Protein AF-A0A395M7X8-F1 (afdb_monomer)

Secondary structure (DSSP, 8-state):
--HHHHHHHHHHHHHHHHHHHHHHHHHHHHHHHHHHHHHHHHHHHHHHHHSGGG-SS-HHHHHHHHHHHHHHHHHHHHHHHHHHH-TTS-HHHHHHHHHHHHHHHHHHHHHHHHHHHHHHHHHHHHHHTT---HHHHHHHHHHHHHHHHHHHHHHHHHHHHHHHHH----TT--TTSS-HHHH-HHHHIIIIIIHHHHHHHHHHHS-TTTTS-SSTTEEE-TTSS-EEE-S-----S-HHHHHH-TT-HHHHHTT-SSTTT-TTTGGGGS-----------

Mean predicted aligned error: 12.03 Å

Solvent-accessible surface area (backbone atoms only — not comparable to full-atom values): 15802 Å² total; per-residue (Å²): 134,68,69,66,57,54,54,48,50,50,50,50,50,49,50,48,48,52,48,52,52,49,53,51,49,49,55,51,56,63,52,47,55,65,51,54,51,46,48,47,32,48,49,52,20,52,53,27,37,30,45,55,95,51,39,86,46,58,30,79,35,46,33,55,33,54,44,48,55,47,52,52,36,51,49,40,29,54,51,9,52,55,32,50,70,38,84,88,54,54,72,69,50,27,49,48,9,50,51,31,32,57,51,21,55,53,48,50,52,52,53,52,52,54,52,50,49,52,54,50,53,32,49,53,47,35,56,75,67,68,45,78,37,70,44,58,53,53,52,50,49,54,48,50,55,42,50,52,41,53,48,51,29,54,50,48,52,47,55,42,50,53,51,55,71,67,57,68,92,51,100,83,64,59,83,83,76,52,52,63,66,74,71,37,71,65,47,50,47,53,50,42,53,44,37,50,48,53,45,51,51,47,46,66,74,60,37,67,73,82,54,41,73,92,50,74,31,41,25,54,40,94,82,37,73,50,78,42,81,53,97,48,92,75,75,93,67,56,70,69,58,43,53,77,41,52,73,37,61,70,31,55,75,67,73,60,51,62,80,76,66,49,69,78,59,63,54,82,80,50,95,71,86,80,82,77,80,75,90,76,134

Foldseek 3Di:
DPPVVVVVVVVVVVVVVVVVVVVVVVVVLVVLLLVLVLVLLLLQLLLCLQAVVLQLFNSVLSNLQLNVLLVVLVVLLVCLVVQLPDPVDDPVSNVSSLVSNLVSLVSVLVSLVVSVVNLVSSVVSCVVLPQDDPLSVVSSVLSVLSSVLSVQLSVLSNVLSVLVVPDDPDPPDDLVPRDVSNNDCVNCCVSRVVSSVVNVVSCVVPVNCVSGPPDSQWYADSVNPAIAGFPHQDDPDDSVVCNVCRSPPVCVVVVNPPPRSPSVVVPVPDDDDTDGPDDDD

Organism: NCBI:txid2675880

Nearest PDB structures (foldseek):
  7vg5-assembly1_B  TM=3.942E-01  e=1.639E+00  Methylorubrum extorquens AM1
  7xgg-assembly2_D  TM=3.093E-01  e=1.639E+00  synthetic construct

Radius of gyration: 24.69 Å; Cα contacts (8 Å, |Δi|>4): 241; chains: 1; bounding box: 59×36×94 Å

Structure (mmCIF, N/CA/C/O backbone):
data_AF-A0A395M7X8-F1
#
_entry.id   AF-A0A395M7X8-F1
#
loop_
_atom_site.group_PDB
_atom_site.id
_atom_site.type_symbol
_atom_site.label_atom_id
_atom_site.label_alt_id
_atom_site.label_comp_id
_atom_site.label_asym_id
_atom_site.label_entity_id
_atom_site.label_seq_id
_atom_site.pdbx_PDB_ins_code
_atom_site.Cartn_x
_atom_site.Cartn_y
_atom_site.Cartn_z
_atom_site.occupancy
_atom_site.B_iso_or_equiv
_atom_site.auth_seq_id
_atom_site.auth_comp_id
_atom_site.auth_asym_id
_atom_site.auth_atom_id
_atom_site.pdbx_PDB_model_num
ATOM 1 N N . MET A 1 1 ? -5.394 14.632 -58.385 1.00 49.66 1 MET A N 1
ATOM 2 C CA . MET A 1 1 ? -4.476 13.910 -57.469 1.00 49.66 1 MET A CA 1
ATOM 3 C C . MET A 1 1 ? -4.550 14.394 -56.010 1.00 49.66 1 MET A C 1
ATOM 5 O O . MET A 1 1 ? -3.787 13.919 -55.185 1.00 49.66 1 MET A O 1
ATOM 9 N N . THR A 1 2 ? -5.484 15.289 -55.662 1.00 50.84 2 THR A N 1
ATOM 10 C CA . THR A 1 2 ? -5.543 15.999 -54.365 1.00 50.84 2 THR A CA 1
ATOM 11 C C . THR A 1 2 ? -6.512 15.386 -53.344 1.00 50.84 2 THR A C 1
ATOM 13 O O . THR A 1 2 ? -6.415 15.670 -52.161 1.00 50.84 2 THR A O 1
ATOM 16 N N . ILE A 1 3 ? -7.441 14.525 -53.774 1.00 49.50 3 ILE A N 1
ATOM 17 C CA . ILE A 1 3 ? -8.475 13.930 -52.900 1.00 49.50 3 ILE A CA 1
ATOM 18 C C . ILE A 1 3 ? -7.913 12.748 -52.081 1.00 49.50 3 ILE A C 1
ATOM 20 O O . ILE A 1 3 ? -8.323 12.516 -50.945 1.00 49.50 3 ILE A O 1
ATOM 24 N N . SER A 1 4 ? -6.915 12.037 -52.619 1.00 48.19 4 SER A N 1
ATOM 25 C CA . SER A 1 4 ? -6.285 10.887 -51.951 1.00 48.19 4 SER A CA 1
ATOM 26 C C . SER A 1 4 ? -5.424 11.286 -50.747 1.00 48.19 4 SER A C 1
ATOM 28 O O . SER A 1 4 ? -5.313 10.517 -49.796 1.00 48.19 4 SER A O 1
ATOM 30 N N . THR A 1 5 ? -4.818 12.476 -50.761 1.00 49.12 5 THR A N 1
ATOM 31 C CA . THR A 1 5 ? -3.960 12.969 -49.672 1.00 49.12 5 THR A CA 1
ATOM 32 C C . THR A 1 5 ? -4.779 13.475 -48.482 1.00 49.12 5 THR A C 1
ATOM 34 O O . THR A 1 5 ? -4.395 13.235 -47.340 1.00 49.12 5 THR A O 1
ATOM 37 N N . SER A 1 6 ? -5.945 14.085 -48.723 1.00 49.00 6 SER A N 1
ATOM 38 C CA . SER A 1 6 ? -6.855 14.551 -47.666 1.00 49.00 6 SER A CA 1
ATOM 39 C C . SER A 1 6 ? -7.524 13.400 -46.907 1.00 49.00 6 SER A C 1
ATOM 41 O O . SER A 1 6 ? -7.608 13.445 -45.683 1.00 49.00 6 SER A O 1
ATOM 43 N N . LEU A 1 7 ? -7.943 12.333 -47.599 1.00 49.31 7 LEU A N 1
ATOM 44 C CA . LEU A 1 7 ? -8.490 11.128 -46.956 1.00 49.31 7 LEU A CA 1
ATOM 45 C C . LEU A 1 7 ? -7.435 10.384 -46.131 1.00 49.31 7 LEU A C 1
ATOM 47 O O . LEU A 1 7 ? -7.729 9.949 -45.019 1.00 49.31 7 LEU A O 1
ATOM 51 N N . LEU A 1 8 ? -6.196 10.300 -46.629 1.00 55.41 8 LEU A N 1
ATOM 52 C CA . LEU A 1 8 ? -5.082 9.711 -45.888 1.00 55.41 8 LEU A CA 1
ATOM 53 C C . LEU A 1 8 ? -4.743 10.538 -44.638 1.00 55.41 8 LEU A C 1
ATOM 55 O O . LEU A 1 8 ? -4.557 9.965 -43.572 1.00 55.41 8 LEU A O 1
ATOM 59 N N . GLN A 1 9 ? -4.737 11.872 -44.724 1.00 53.81 9 GLN A N 1
ATOM 60 C CA . GLN A 1 9 ? -4.537 12.743 -43.558 1.00 53.81 9 GLN A CA 1
ATOM 61 C C . GLN A 1 9 ? -5.668 12.634 -42.534 1.00 53.81 9 GLN A C 1
ATOM 63 O O . GLN A 1 9 ? -5.392 12.610 -41.337 1.00 53.81 9 GLN A O 1
ATOM 68 N N . VAL A 1 10 ? -6.926 12.534 -42.970 1.00 61.75 10 VAL A N 1
ATOM 69 C CA . VAL A 1 10 ? -8.067 12.336 -42.064 1.00 61.75 10 VAL A CA 1
ATOM 70 C C . VAL A 1 10 ? -7.994 10.962 -41.406 1.00 61.75 10 VAL A C 1
ATOM 72 O O . VAL A 1 10 ? -8.179 10.875 -40.198 1.00 61.75 10 VAL A O 1
ATOM 75 N N . PHE A 1 11 ? -7.648 9.908 -42.149 1.00 53.00 11 PHE A N 1
ATOM 76 C CA . PHE A 1 11 ? -7.497 8.553 -41.615 1.00 53.00 11 PHE A CA 1
ATOM 77 C C . PHE A 1 11 ? -6.308 8.436 -40.654 1.00 53.00 11 PHE A C 1
ATOM 79 O O . PHE A 1 11 ? -6.449 7.860 -39.580 1.00 53.00 11 PHE A O 1
ATOM 86 N N . VAL A 1 12 ? -5.166 9.046 -40.983 1.00 56.88 12 VAL A N 1
ATOM 87 C CA . VAL A 1 12 ? -3.993 9.142 -40.101 1.00 56.88 12 VAL A CA 1
ATOM 88 C C . VAL A 1 12 ? -4.311 9.992 -38.873 1.00 56.88 12 VAL A C 1
ATOM 90 O O . VAL A 1 12 ? -3.944 9.599 -37.775 1.00 56.88 12 VAL A O 1
ATOM 93 N N . SER A 1 13 ? -5.052 11.097 -39.005 1.00 51.59 13 SER A N 1
ATOM 94 C CA . SER A 1 13 ? -5.483 11.926 -37.869 1.00 51.59 13 SER A CA 1
ATOM 95 C C . SER A 1 13 ? -6.506 11.210 -36.984 1.00 51.59 13 SER A C 1
ATOM 97 O O . SER A 1 13 ? -6.431 11.341 -35.768 1.00 51.59 13 SER A O 1
ATOM 99 N N . LEU A 1 14 ? -7.419 10.413 -37.554 1.00 51.16 14 LEU A N 1
ATOM 100 C CA . LEU A 1 14 ? -8.361 9.556 -36.821 1.00 51.16 14 LEU A CA 1
ATOM 101 C C . LEU A 1 14 ? -7.651 8.388 -36.131 1.00 51.16 14 LEU A C 1
ATOM 103 O O . LEU A 1 14 ? -7.960 8.096 -34.981 1.00 51.16 14 LEU A O 1
ATOM 107 N N . MET A 1 15 ? -6.680 7.756 -36.793 1.00 51.22 15 MET A N 1
ATOM 108 C CA . MET A 1 15 ? -5.819 6.723 -36.211 1.00 51.22 15 MET A CA 1
ATOM 109 C C . MET A 1 15 ? -4.948 7.289 -35.091 1.00 51.22 15 MET A C 1
ATOM 111 O O . MET A 1 15 ? -4.899 6.689 -34.021 1.00 51.22 15 MET A O 1
ATOM 115 N N . LEU A 1 16 ? -4.332 8.461 -35.286 1.00 53.62 16 LEU A N 1
ATOM 116 C CA . LEU A 1 16 ? -3.582 9.157 -34.240 1.00 53.62 16 LEU A CA 1
ATOM 117 C C . LEU A 1 16 ? -4.495 9.560 -33.089 1.00 53.62 16 LEU A C 1
ATOM 119 O O . LEU A 1 16 ? -4.116 9.347 -31.949 1.00 53.62 16 LEU A O 1
ATOM 123 N N . ARG A 1 17 ? -5.699 10.089 -33.349 1.00 54.03 17 ARG A N 1
ATOM 124 C CA . ARG A 1 17 ? -6.655 10.413 -32.281 1.00 54.03 17 ARG A CA 1
ATOM 125 C C . ARG A 1 17 ? -7.062 9.165 -31.512 1.00 54.03 17 ARG A C 1
ATOM 127 O O . ARG A 1 17 ? -7.078 9.195 -30.292 1.00 54.03 17 ARG A O 1
ATOM 134 N N . ARG A 1 18 ? -7.356 8.059 -32.200 1.00 53.31 18 ARG A N 1
ATOM 135 C CA . ARG A 1 18 ? -7.755 6.796 -31.567 1.00 53.31 18 ARG A CA 1
ATOM 136 C C . ARG A 1 18 ? -6.610 6.179 -30.758 1.00 53.31 18 ARG A C 1
ATOM 138 O O . ARG A 1 18 ? -6.870 5.745 -29.642 1.00 53.31 18 ARG A O 1
ATOM 145 N N . LYS A 1 19 ? -5.367 6.216 -31.260 1.00 55.97 19 LYS A N 1
ATOM 146 C CA . LYS A 1 19 ? -4.161 5.862 -30.490 1.00 55.97 19 LYS A CA 1
ATOM 147 C C . LYS A 1 19 ? -3.967 6.784 -29.290 1.00 55.97 19 LYS A C 1
ATOM 149 O O . LYS A 1 19 ? -3.825 6.286 -28.192 1.00 55.97 19 LYS A O 1
ATOM 154 N N . LEU A 1 20 ? -4.094 8.098 -29.459 1.00 54.97 20 LEU A N 1
ATOM 155 C CA . LEU A 1 20 ? -3.968 9.071 -28.371 1.00 54.97 20 LEU A CA 1
ATOM 156 C C . LEU A 1 20 ? -5.045 8.876 -27.290 1.00 54.97 20 LEU A C 1
ATOM 158 O O . LEU A 1 20 ? -4.763 9.017 -26.107 1.00 54.97 20 LEU A O 1
ATOM 162 N N . HIS A 1 21 ? -6.275 8.521 -27.677 1.00 56.66 21 HIS A N 1
ATOM 163 C CA . HIS A 1 21 ? -7.341 8.159 -26.741 1.00 56.66 21 HIS A CA 1
ATOM 164 C C . HIS A 1 21 ? -7.059 6.829 -26.026 1.00 56.66 21 HIS A C 1
ATOM 166 O O . HIS A 1 21 ? -7.376 6.714 -24.846 1.00 56.66 21 HIS A O 1
ATOM 172 N N . LEU A 1 22 ? -6.457 5.850 -26.709 1.00 58.94 22 LEU A N 1
ATOM 173 C CA . LEU A 1 22 ? -6.003 4.588 -26.115 1.00 58.94 22 LEU A CA 1
ATOM 174 C C . LEU A 1 22 ? -4.839 4.814 -25.143 1.00 58.94 22 LEU A C 1
ATOM 176 O O . LEU A 1 22 ? -4.910 4.343 -24.016 1.00 58.94 22 LEU A O 1
ATOM 180 N N . ASP A 1 23 ? -3.835 5.599 -25.524 1.00 59.75 23 ASP A N 1
ATOM 181 C CA . ASP A 1 23 ? -2.678 5.935 -24.692 1.00 59.75 23 ASP A CA 1
ATOM 182 C C . ASP A 1 23 ? -3.113 6.750 -23.464 1.00 59.75 23 ASP A C 1
ATOM 184 O O . ASP A 1 23 ? -2.708 6.461 -22.340 1.00 59.75 23 ASP A O 1
ATOM 188 N N . ALA A 1 24 ? -4.028 7.710 -23.639 1.00 56.22 24 ALA A N 1
ATOM 189 C CA . ALA A 1 24 ? -4.633 8.441 -22.528 1.00 56.22 24 ALA A CA 1
ATOM 190 C C . ALA A 1 24 ? -5.462 7.526 -21.611 1.00 56.22 24 ALA A C 1
ATOM 192 O O . ALA A 1 24 ? -5.389 7.661 -20.391 1.00 56.22 24 ALA A O 1
ATOM 193 N N . ALA A 1 25 ? -6.225 6.580 -22.168 1.00 58.91 25 ALA A N 1
ATOM 194 C CA . ALA A 1 25 ? -6.972 5.602 -21.381 1.00 58.91 25 ALA A CA 1
ATOM 195 C C . ALA A 1 25 ? -6.034 4.672 -20.598 1.00 58.91 25 ALA A C 1
ATOM 197 O O . ALA A 1 25 ? -6.293 4.402 -19.429 1.00 58.91 25 ALA A O 1
ATOM 198 N N . ILE A 1 26 ? -4.922 4.246 -21.199 1.00 64.62 26 ILE A N 1
ATOM 199 C CA . ILE A 1 26 ? -3.884 3.452 -20.534 1.00 64.62 26 ILE A CA 1
ATOM 200 C C . ILE A 1 26 ? -3.276 4.255 -19.383 1.00 64.62 26 ILE A C 1
ATOM 202 O O . ILE A 1 26 ? -3.262 3.758 -18.265 1.00 64.62 26 ILE A O 1
ATOM 206 N N . CYS A 1 27 ? -2.891 5.517 -19.599 1.00 63.09 27 CYS A N 1
ATOM 207 C CA . CYS A 1 27 ? -2.392 6.397 -18.537 1.00 63.09 27 CYS A CA 1
ATOM 208 C C . CYS A 1 27 ? -3.390 6.561 -17.381 1.00 63.09 27 CYS A C 1
ATOM 210 O O . CYS A 1 27 ? -3.002 6.534 -16.213 1.00 63.09 27 CYS A O 1
ATOM 212 N N . VAL A 1 28 ? -4.683 6.710 -17.690 1.00 62.31 28 VAL A N 1
ATOM 213 C CA . VAL A 1 28 ? -5.740 6.783 -16.672 1.00 62.31 28 VAL A CA 1
ATOM 214 C C . VAL A 1 28 ? -5.830 5.472 -15.892 1.00 62.31 28 VAL A C 1
ATOM 216 O O . VAL A 1 28 ? -5.897 5.512 -14.665 1.00 62.31 28 VAL A O 1
ATOM 219 N N . LEU A 1 29 ? -5.769 4.320 -16.564 1.00 64.69 29 LEU A N 1
ATOM 220 C CA . LEU A 1 29 ? -5.774 3.007 -15.913 1.00 64.69 29 LEU A CA 1
ATOM 221 C C . LEU A 1 29 ? -4.559 2.814 -14.994 1.00 64.69 29 LEU A C 1
ATOM 223 O O . LEU A 1 29 ? -4.710 2.243 -13.915 1.00 64.69 29 LEU A O 1
ATOM 227 N N . THR A 1 30 ? -3.388 3.351 -15.346 1.00 67.69 30 THR A N 1
ATOM 228 C CA . THR A 1 30 ? -2.194 3.274 -14.490 1.00 67.69 30 THR A CA 1
ATOM 229 C C . THR A 1 30 ? -2.335 4.102 -13.210 1.00 67.69 30 THR A C 1
ATOM 231 O O . THR A 1 30 ? -1.818 3.709 -12.167 1.00 67.69 30 THR A O 1
ATOM 234 N N . ILE A 1 31 ? -3.067 5.222 -13.257 1.00 73.88 31 ILE A N 1
ATOM 235 C CA . ILE A 1 31 ? -3.325 6.085 -12.089 1.00 73.88 31 ILE A CA 1
ATOM 236 C C . ILE A 1 31 ? -4.392 5.478 -11.162 1.00 73.88 31 ILE A C 1
ATOM 238 O O . ILE A 1 31 ? -4.407 5.759 -9.963 1.00 73.88 31 ILE A O 1
ATOM 242 N N . VAL A 1 32 ? -5.273 4.610 -11.672 1.00 80.56 32 VAL A N 1
ATOM 243 C CA . VAL A 1 32 ? -6.318 3.965 -10.856 1.00 80.56 32 VAL A CA 1
ATOM 244 C C . VAL A 1 32 ? -5.715 3.134 -9.721 1.00 80.56 32 VAL A C 1
ATOM 246 O O . VAL A 1 32 ? -6.230 3.180 -8.605 1.00 80.56 32 VAL A O 1
ATOM 249 N N . SER A 1 33 ? -4.611 2.422 -9.957 1.00 82.56 33 SER A N 1
ATOM 250 C CA . SER A 1 33 ? -3.982 1.567 -8.941 1.00 82.56 33 SER A CA 1
ATOM 251 C C . SER A 1 33 ? -3.575 2.319 -7.659 1.00 82.56 33 SER A C 1
ATOM 253 O O . SER A 1 33 ? -4.095 1.966 -6.596 1.00 82.56 33 SER A O 1
ATOM 255 N N . PRO A 1 34 ? -2.736 3.375 -7.707 1.00 85.88 34 PRO A N 1
ATOM 256 C CA . PRO A 1 34 ? -2.358 4.112 -6.499 1.00 85.88 34 PRO A CA 1
ATOM 257 C C . PRO A 1 34 ? -3.536 4.853 -5.850 1.00 85.88 34 PRO A C 1
ATOM 259 O O . PRO A 1 34 ? -3.547 5.074 -4.638 1.00 85.88 34 PRO A O 1
ATOM 262 N N . LEU A 1 35 ? -4.577 5.202 -6.615 1.00 87.38 35 LEU A N 1
ATOM 263 C CA . LEU A 1 35 ? -5.799 5.782 -6.050 1.00 87.38 35 LEU A CA 1
ATOM 264 C C . LEU A 1 35 ? -6.610 4.764 -5.235 1.00 87.38 35 LEU A C 1
ATOM 266 O O . LEU A 1 35 ? -7.105 5.103 -4.157 1.00 87.38 35 LEU A O 1
ATOM 270 N N . LEU A 1 36 ? -6.734 3.525 -5.718 1.00 88.19 36 LEU A N 1
ATOM 271 C CA . LEU A 1 36 ? -7.399 2.438 -4.990 1.00 88.19 36 LEU A CA 1
ATOM 272 C C . LEU A 1 36 ? -6.623 2.050 -3.725 1.00 88.19 36 LEU A C 1
ATOM 274 O O . LEU A 1 36 ? -7.219 1.776 -2.682 1.00 88.19 36 LEU A O 1
ATOM 278 N N . GLU A 1 37 ? -5.295 2.093 -3.785 1.00 90.88 37 GLU A N 1
ATOM 279 C CA . GLU A 1 37 ? -4.437 1.891 -2.619 1.00 90.88 37 GLU A CA 1
ATOM 280 C C . GLU A 1 37 ? -4.627 3.009 -1.577 1.00 90.88 37 GLU A C 1
ATOM 282 O O . GLU A 1 37 ? -4.880 2.741 -0.399 1.00 90.88 37 GLU A O 1
ATOM 287 N N . LEU A 1 38 ? -4.649 4.275 -2.011 1.00 90.75 38 LEU A N 1
ATOM 288 C CA . LEU A 1 38 ? -4.962 5.407 -1.136 1.00 90.75 38 LEU A CA 1
ATOM 289 C C . LEU A 1 38 ? -6.358 5.280 -0.503 1.00 90.75 38 LEU A C 1
ATOM 291 O O . LEU A 1 38 ? -6.560 5.637 0.664 1.00 90.75 38 LEU A O 1
ATOM 295 N N . GLN A 1 39 ? -7.333 4.758 -1.249 1.00 90.44 39 GLN A N 1
ATOM 296 C CA . GLN A 1 39 ? -8.664 4.472 -0.726 1.00 90.44 39 GLN A CA 1
ATOM 297 C C . GLN A 1 39 ? -8.623 3.407 0.379 1.00 90.44 39 GLN A C 1
ATOM 299 O O . GLN A 1 39 ? -9.252 3.616 1.420 1.00 90.44 39 GLN A O 1
ATOM 304 N N . ASN A 1 40 ? -7.840 2.335 0.229 1.00 92.44 40 ASN A N 1
ATOM 305 C CA . ASN A 1 40 ? -7.627 1.349 1.294 1.00 92.44 40 ASN A CA 1
ATOM 306 C C . ASN A 1 40 ? -7.042 1.988 2.557 1.00 92.44 40 ASN A C 1
ATOM 308 O O . ASN A 1 40 ? -7.542 1.736 3.656 1.00 92.44 40 ASN A O 1
ATOM 312 N N . TYR A 1 41 ? -6.057 2.879 2.417 1.00 92.38 41 TYR A N 1
ATOM 313 C CA . TYR A 1 41 ? -5.473 3.599 3.554 1.00 92.38 41 TYR A CA 1
ATOM 314 C C . TYR A 1 41 ? -6.507 4.451 4.290 1.00 92.38 41 TYR A C 1
ATOM 316 O O . TYR A 1 41 ? -6.539 4.484 5.523 1.00 92.38 41 TYR A O 1
ATOM 324 N N . ARG A 1 42 ? -7.407 5.102 3.541 1.00 89.81 42 ARG A N 1
ATOM 325 C CA . ARG A 1 42 ? -8.528 5.857 4.117 1.00 89.81 42 ARG A CA 1
ATOM 326 C C . ARG A 1 4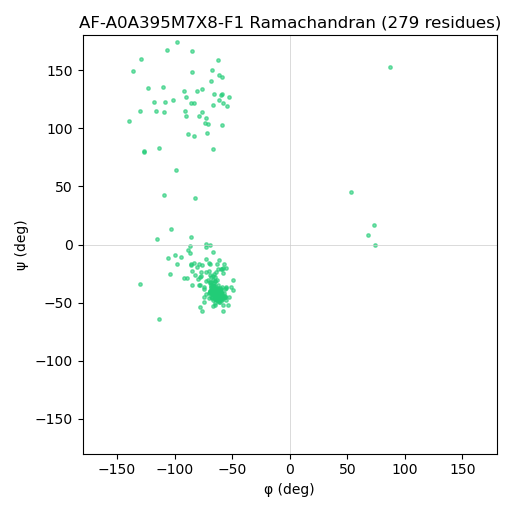2 ? -9.528 4.964 4.834 1.00 89.81 42 ARG A C 1
ATOM 328 O O . ARG A 1 42 ? -10.011 5.341 5.901 1.00 89.81 42 ARG A O 1
ATOM 335 N N . ILE A 1 43 ? -9.859 3.814 4.255 1.00 90.50 43 ILE A N 1
ATOM 336 C CA . ILE A 1 43 ? -10.806 2.864 4.844 1.00 90.50 43 ILE A CA 1
ATOM 337 C C . ILE A 1 43 ? -10.243 2.310 6.145 1.00 90.50 43 ILE A C 1
ATOM 339 O O . ILE A 1 43 ? -10.927 2.398 7.161 1.00 90.50 43 ILE A O 1
ATOM 343 N N . LEU A 1 44 ? -8.997 1.825 6.145 1.00 90.62 44 LEU A N 1
ATOM 344 C CA . LEU A 1 44 ? -8.374 1.320 7.365 1.00 90.62 44 LEU A CA 1
ATOM 345 C C . LEU A 1 44 ? -8.295 2.415 8.430 1.00 90.62 44 LEU A C 1
ATOM 347 O O . LEU A 1 44 ? -8.695 2.171 9.559 1.00 90.62 44 LEU A O 1
ATOM 351 N N . GLY A 1 45 ? -7.895 3.640 8.073 1.00 88.31 45 GLY A N 1
ATOM 352 C CA . GLY A 1 45 ? -7.925 4.768 9.008 1.00 88.31 45 GLY A CA 1
ATOM 353 C C . GLY A 1 45 ? -9.302 4.961 9.657 1.00 88.31 45 GLY A C 1
ATOM 354 O O . GLY A 1 45 ? -9.395 5.099 10.872 1.00 88.31 45 GLY A O 1
ATOM 355 N N . ARG A 1 46 ? -10.394 4.895 8.883 1.00 88.31 46 ARG A N 1
ATOM 356 C CA . ARG A 1 46 ? -11.766 4.986 9.424 1.00 88.31 46 ARG A CA 1
ATOM 357 C C . ARG A 1 46 ? -12.172 3.780 10.272 1.00 88.31 46 ARG A C 1
ATOM 359 O O . ARG A 1 46 ? -12.885 3.965 11.250 1.00 88.31 46 ARG A O 1
ATOM 366 N N . ILE A 1 47 ? -11.719 2.578 9.927 1.00 89.06 47 ILE A N 1
ATOM 367 C CA . ILE A 1 47 ? -11.928 1.373 10.740 1.00 89.06 47 ILE A CA 1
ATOM 368 C C . ILE A 1 47 ? -11.247 1.531 12.107 1.00 89.06 47 ILE A C 1
ATOM 370 O O . ILE A 1 47 ? -11.859 1.259 13.136 1.00 89.06 47 ILE A O 1
ATOM 374 N N . LEU A 1 48 ? -10.018 2.049 12.128 1.00 87.50 48 LEU A N 1
ATOM 375 C CA . LEU A 1 48 ? -9.294 2.320 13.369 1.00 87.50 48 LEU A CA 1
ATOM 376 C C . LEU A 1 48 ? -9.961 3.430 14.200 1.00 87.50 48 LEU A C 1
ATOM 378 O O . LEU A 1 48 ? -9.941 3.367 15.423 1.00 87.50 48 LEU A O 1
ATOM 382 N N . TYR A 1 49 ? -10.588 4.427 13.560 1.00 84.06 49 TYR A N 1
ATOM 383 C CA . TYR A 1 49 ? -11.412 5.422 14.264 1.00 84.06 49 TYR A CA 1
ATOM 384 C C . TYR A 1 49 ? -12.659 4.806 14.909 1.00 84.06 49 TYR A C 1
ATOM 386 O O . TYR A 1 49 ? -13.100 5.292 15.946 1.00 84.06 49 TYR A O 1
ATOM 394 N N . TYR A 1 50 ? -13.219 3.753 14.308 1.00 83.00 50 TYR A N 1
ATOM 395 C CA . TYR A 1 50 ? -14.415 3.088 14.818 1.00 83.00 50 TYR A CA 1
ATOM 396 C C . TYR A 1 50 ? -14.126 2.233 16.059 1.00 83.00 50 TYR A C 1
ATOM 398 O O . TYR A 1 50 ? -14.937 2.224 16.979 1.00 83.00 50 TYR A O 1
ATOM 406 N N . VAL A 1 51 ? -12.966 1.565 16.127 1.00 84.62 51 VAL A N 1
ATOM 407 C CA . VAL A 1 51 ? -12.542 0.781 17.307 1.00 84.62 51 VAL A CA 1
ATOM 408 C C . VAL A 1 51 ? -11.146 1.218 17.762 1.00 84.62 51 VAL A C 1
ATOM 410 O O . VAL A 1 51 ? -10.141 0.575 17.449 1.00 84.62 51 VAL A O 1
ATOM 413 N N . PRO A 1 52 ? -11.046 2.322 18.512 1.00 79.56 52 PRO A N 1
ATOM 414 C CA . PRO A 1 52 ? -9.751 2.928 18.786 1.00 79.56 52 PRO A CA 1
ATOM 415 C C . PRO A 1 52 ? -8.932 2.191 19.862 1.00 79.56 52 PRO A C 1
ATOM 417 O O . PRO A 1 52 ? -7.706 2.155 19.779 1.00 79.56 52 PRO A O 1
ATOM 420 N N . TYR A 1 53 ? -9.596 1.500 20.794 1.00 74.81 53 TYR A N 1
ATOM 421 C CA . TYR A 1 53 ? -9.001 0.756 21.920 1.00 74.81 53 TYR A CA 1
ATOM 422 C C . TYR A 1 53 ? -8.003 -0.341 21.524 1.00 74.81 53 TYR A C 1
ATOM 424 O O . TYR A 1 53 ? -7.151 -0.742 22.317 1.00 74.81 53 TYR A O 1
ATOM 432 N N . HIS A 1 54 ? -8.116 -0.862 20.303 1.00 80.06 54 HIS A N 1
ATOM 433 C CA . HIS A 1 54 ? -7.262 -1.938 19.795 1.00 80.06 54 HIS A CA 1
ATOM 434 C C . HIS A 1 54 ? -6.388 -1.513 18.621 1.00 80.06 54 HIS A C 1
ATOM 436 O O . HIS A 1 54 ? -5.654 -2.339 18.065 1.00 80.06 54 HIS A O 1
ATOM 442 N N . SER A 1 55 ? -6.430 -0.229 18.269 1.00 77.88 55 SER A N 1
ATOM 443 C CA . SER A 1 55 ? -5.659 0.324 17.169 1.00 77.88 55 SER A CA 1
ATOM 444 C C . SER A 1 55 ? -4.155 0.270 17.472 1.00 77.88 55 SER A C 1
ATOM 446 O O . SER A 1 55 ? -3.713 0.863 18.454 1.00 77.88 55 SER A O 1
ATOM 448 N N . PRO A 1 56 ? -3.325 -0.419 16.661 1.00 75.12 56 PRO A N 1
ATOM 449 C CA . PRO A 1 56 ? -1.873 -0.450 16.871 1.00 75.12 56 PRO A CA 1
ATOM 450 C C . PRO A 1 56 ? -1.183 0.886 16.578 1.00 75.12 56 PRO A C 1
ATOM 452 O O . PRO A 1 56 ? -0.071 1.122 17.035 1.00 75.12 56 PRO A O 1
ATOM 455 N N . ILE A 1 57 ? -1.825 1.724 15.768 1.00 77.62 57 ILE A N 1
ATOM 456 C CA . ILE A 1 57 ? -1.331 3.020 15.317 1.00 77.62 57 ILE A CA 1
ATOM 457 C C . ILE A 1 57 ? -2.468 4.029 15.407 1.00 77.62 57 ILE A C 1
ATOM 459 O O . ILE A 1 57 ? -3.632 3.680 15.226 1.00 77.62 57 ILE A O 1
ATOM 463 N N . HIS A 1 58 ? -2.158 5.294 15.650 1.00 76.44 58 HIS A N 1
ATOM 464 C CA . HIS A 1 58 ? -3.189 6.320 15.682 1.00 76.44 58 HIS A CA 1
ATOM 465 C C . HIS A 1 58 ? -3.951 6.393 14.329 1.00 76.44 58 HIS A C 1
ATOM 467 O O . HIS A 1 58 ? -3.313 6.530 13.276 1.00 76.44 58 HIS A O 1
ATOM 473 N N . PRO A 1 59 ? -5.301 6.360 14.323 1.00 73.50 59 PRO A N 1
ATOM 474 C CA . PRO A 1 59 ? -6.115 6.230 13.105 1.00 73.50 59 PRO A CA 1
ATOM 475 C C . PRO A 1 59 ? -5.842 7.295 12.031 1.00 73.50 59 PRO A C 1
ATOM 477 O O . PRO A 1 59 ? -5.802 7.004 10.835 1.00 73.50 59 PRO A O 1
ATOM 480 N N . GLY A 1 60 ? -5.585 8.535 12.459 1.00 72.19 60 GLY A N 1
ATOM 481 C CA . GLY A 1 60 ? -5.267 9.650 11.561 1.00 72.19 60 GLY A CA 1
ATOM 482 C C . GLY A 1 60 ? -3.905 9.539 10.871 1.00 72.19 60 GLY A C 1
ATOM 483 O O . GLY A 1 60 ? -3.683 10.214 9.869 1.00 72.19 60 GLY A O 1
ATOM 484 N N . ARG A 1 61 ? -3.005 8.684 11.376 1.00 82.50 61 ARG A N 1
ATOM 485 C CA . ARG A 1 61 ? -1.628 8.558 10.875 1.00 82.50 61 ARG A CA 1
ATOM 486 C C . ARG A 1 61 ? -1.499 7.542 9.755 1.00 82.50 61 ARG A C 1
ATOM 488 O O . ARG A 1 61 ? -0.669 7.724 8.876 1.00 82.50 61 ARG A O 1
ATOM 495 N N . VAL A 1 62 ? -2.352 6.515 9.731 1.00 85.56 62 VAL A N 1
ATOM 496 C CA . VAL A 1 62 ? -2.315 5.475 8.687 1.00 85.56 62 VAL A CA 1
ATOM 497 C C . VAL A 1 62 ? -2.369 6.095 7.300 1.00 85.56 62 VAL A C 1
ATOM 499 O O . VAL A 1 62 ? -1.495 5.847 6.475 1.00 85.56 62 VAL A O 1
ATOM 502 N N . LEU A 1 63 ? -3.354 6.963 7.066 1.00 86.81 63 LEU A N 1
ATOM 503 C CA . LEU A 1 63 ? -3.510 7.620 5.776 1.00 86.81 63 LEU A CA 1
ATOM 504 C C . LEU A 1 63 ? -2.298 8.482 5.417 1.00 86.81 63 LEU A C 1
ATOM 506 O O . LEU A 1 63 ? -1.816 8.408 4.291 1.00 86.81 63 LEU A O 1
ATOM 510 N N . THR A 1 64 ? -1.829 9.320 6.344 1.00 86.00 64 THR A N 1
ATOM 511 C CA . THR A 1 64 ? -0.739 10.259 6.056 1.00 86.00 64 THR A CA 1
ATOM 512 C C . THR A 1 64 ? 0.574 9.533 5.807 1.00 86.00 64 THR A C 1
ATOM 514 O O . THR A 1 64 ? 1.296 9.898 4.892 1.00 86.00 64 THR A O 1
ATOM 517 N N . THR A 1 65 ? 0.870 8.490 6.577 1.00 87.12 65 THR A N 1
ATOM 518 C CA . THR A 1 65 ? 2.137 7.763 6.501 1.00 87.12 65 THR A CA 1
ATOM 519 C C . THR A 1 65 ? 2.182 6.852 5.287 1.00 87.12 65 THR A C 1
ATOM 521 O O . THR A 1 65 ? 3.063 7.009 4.446 1.00 87.12 65 THR A O 1
ATOM 524 N N . PHE A 1 66 ? 1.221 5.934 5.156 1.00 90.50 66 PHE A N 1
ATOM 525 C CA . PHE A 1 66 ? 1.199 5.009 4.024 1.00 90.50 66 PHE A CA 1
ATOM 526 C C . PHE A 1 66 ? 0.937 5.753 2.713 1.00 90.50 66 PHE A C 1
ATOM 528 O O . PHE A 1 66 ? 1.588 5.462 1.714 1.00 90.50 66 PHE A O 1
ATOM 535 N N . GLY A 1 67 ? 0.070 6.771 2.726 1.00 89.88 67 GLY A N 1
ATOM 536 C CA . GLY A 1 67 ? -0.175 7.619 1.560 1.00 89.88 67 GLY A CA 1
ATOM 537 C C . GLY A 1 67 ? 1.063 8.401 1.119 1.00 89.88 67 GLY A C 1
ATOM 538 O O . GLY A 1 67 ? 1.333 8.471 -0.074 1.00 89.88 67 GLY A O 1
ATOM 539 N N . PHE A 1 68 ? 1.850 8.944 2.052 1.00 90.00 68 PHE A N 1
ATOM 540 C CA . PHE A 1 68 ? 3.086 9.657 1.716 1.00 90.00 68 PHE A CA 1
ATOM 541 C C . PHE A 1 68 ? 4.185 8.730 1.202 1.00 90.00 68 PHE A C 1
ATOM 543 O O . PHE A 1 68 ? 4.795 9.026 0.178 1.00 90.00 68 PHE A O 1
ATOM 550 N N . ILE A 1 69 ? 4.417 7.598 1.877 1.00 91.75 69 ILE A N 1
ATOM 551 C CA . ILE A 1 69 ? 5.400 6.605 1.426 1.00 91.75 69 ILE A CA 1
ATOM 552 C C . ILE A 1 69 ? 5.021 6.110 0.029 1.00 91.75 69 ILE A C 1
ATOM 554 O O . ILE A 1 69 ? 5.866 6.101 -0.859 1.00 91.75 69 ILE A O 1
ATOM 558 N N . SER A 1 70 ? 3.745 5.783 -0.192 1.00 91.94 70 SER A N 1
ATOM 559 C CA . SER A 1 70 ? 3.272 5.328 -1.504 1.00 91.94 70 SER A CA 1
ATOM 560 C C . SER A 1 70 ? 3.412 6.424 -2.558 1.00 91.94 70 SER A C 1
ATOM 562 O O . SER A 1 70 ? 3.874 6.144 -3.652 1.00 91.94 70 SER A O 1
ATOM 564 N N . ALA A 1 71 ? 3.134 7.691 -2.232 1.00 91.19 71 ALA A N 1
ATOM 565 C CA . ALA A 1 71 ? 3.351 8.801 -3.162 1.00 91.19 71 ALA A CA 1
ATOM 566 C C . ALA A 1 71 ? 4.826 8.955 -3.579 1.00 91.19 71 ALA A C 1
ATOM 568 O O . ALA A 1 71 ? 5.100 9.219 -4.748 1.00 91.19 71 ALA A O 1
ATOM 569 N N . ILE A 1 72 ? 5.778 8.759 -2.657 1.00 92.88 72 ILE A N 1
ATOM 570 C CA . ILE A 1 72 ? 7.212 8.735 -2.992 1.00 92.88 72 ILE A CA 1
ATOM 571 C C . ILE A 1 72 ? 7.526 7.548 -3.903 1.00 92.88 72 ILE A C 1
ATOM 573 O O . ILE A 1 72 ? 8.211 7.715 -4.908 1.00 92.88 72 ILE A O 1
ATOM 577 N N . VAL A 1 73 ? 7.029 6.359 -3.565 1.00 93.81 73 VAL A N 1
ATOM 578 C CA . VAL A 1 73 ? 7.262 5.141 -4.350 1.00 93.81 73 VAL A CA 1
ATOM 579 C C . VAL A 1 73 ? 6.714 5.289 -5.774 1.00 93.81 73 VAL A C 1
ATOM 581 O O . VAL A 1 73 ? 7.425 4.982 -6.729 1.00 93.81 73 VAL A O 1
ATOM 584 N N . GLU A 1 74 ? 5.514 5.848 -5.936 1.00 91.19 74 GLU A N 1
ATOM 585 C CA . GLU A 1 74 ? 4.931 6.141 -7.249 1.00 91.19 74 GLU A CA 1
ATOM 586 C C . GLU A 1 74 ? 5.705 7.220 -8.013 1.00 91.19 74 GLU A C 1
ATOM 588 O O . GLU A 1 74 ? 5.860 7.117 -9.229 1.00 91.19 74 GLU A O 1
ATOM 593 N N . ALA A 1 75 ? 6.241 8.236 -7.327 1.00 91.94 75 ALA A N 1
ATOM 594 C CA . ALA A 1 75 ? 7.092 9.240 -7.963 1.00 91.94 75 ALA A CA 1
ATOM 595 C C . ALA A 1 75 ? 8.397 8.624 -8.492 1.00 91.94 75 ALA A C 1
ATOM 597 O O . ALA A 1 75 ? 8.786 8.899 -9.627 1.00 91.94 75 ALA A O 1
ATOM 598 N N . LEU A 1 76 ? 9.036 7.743 -7.711 1.00 93.31 76 LEU A N 1
ATOM 599 C CA . LEU A 1 76 ? 10.221 6.994 -8.144 1.00 93.31 76 LEU A CA 1
ATOM 600 C C . LEU A 1 76 ? 9.910 6.107 -9.353 1.00 93.31 76 LEU A C 1
ATOM 602 O O . LEU A 1 76 ? 10.696 6.072 -10.299 1.00 93.31 76 LEU A O 1
ATOM 606 N N . ASN A 1 77 ? 8.758 5.433 -9.345 1.00 91.50 77 ASN A N 1
ATOM 607 C CA . ASN A 1 77 ? 8.309 4.611 -10.465 1.00 91.50 77 ASN A CA 1
ATOM 608 C C . ASN A 1 77 ? 8.076 5.458 -11.729 1.00 91.50 77 ASN A C 1
ATOM 610 O O . ASN A 1 77 ? 8.570 5.122 -12.803 1.00 91.50 77 ASN A O 1
ATOM 614 N N . GLY A 1 78 ? 7.387 6.597 -11.599 1.00 88.44 78 GLY A N 1
ATOM 615 C CA . GLY A 1 78 ? 7.132 7.522 -12.706 1.00 88.44 78 GLY A CA 1
ATOM 616 C C . GLY A 1 78 ? 8.410 8.123 -13.298 1.00 88.44 78 GLY A C 1
ATOM 617 O O . GLY A 1 78 ? 8.558 8.179 -14.520 1.00 88.44 78 GLY A O 1
ATOM 618 N N . TRP A 1 79 ? 9.367 8.523 -12.455 1.00 91.00 79 TRP A N 1
ATOM 619 C CA . TRP A 1 79 ? 10.682 8.985 -12.914 1.00 91.00 79 TRP A CA 1
ATOM 620 C C . TRP A 1 79 ? 11.479 7.872 -13.591 1.00 91.00 79 TRP A C 1
ATOM 622 O O . TRP A 1 79 ? 12.027 8.095 -14.670 1.00 91.00 79 TRP A O 1
ATOM 632 N N . GLY A 1 80 ? 11.490 6.668 -13.015 1.00 89.31 80 GLY A N 1
ATOM 633 C CA . GLY A 1 80 ? 12.141 5.508 -13.617 1.00 89.31 80 GLY A CA 1
ATOM 634 C C . GLY A 1 80 ? 11.565 5.155 -14.992 1.00 89.31 80 GLY A C 1
ATOM 635 O O . GLY A 1 80 ? 12.318 4.925 -15.942 1.00 89.31 80 GLY A O 1
ATOM 636 N N . A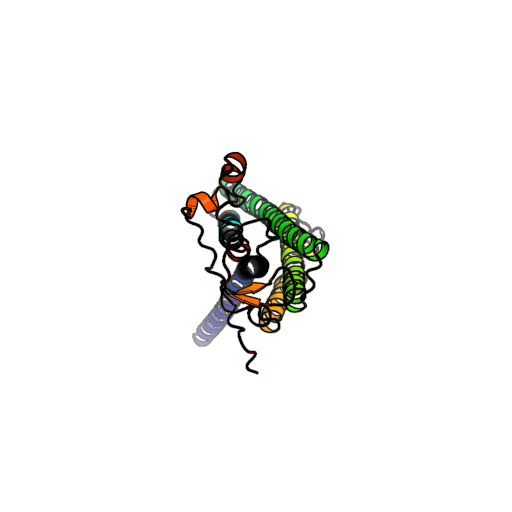LA A 1 81 ? 10.237 5.195 -15.135 1.00 86.69 81 ALA A N 1
ATOM 637 C CA . ALA A 1 81 ? 9.545 5.004 -16.411 1.00 86.69 81 ALA A CA 1
ATOM 638 C C . ALA A 1 81 ? 9.932 6.075 -17.440 1.00 86.69 81 ALA A C 1
ATOM 640 O O . ALA A 1 81 ? 10.231 5.750 -18.586 1.00 86.69 81 ALA A O 1
ATOM 641 N N . SER A 1 82 ? 9.997 7.345 -17.030 1.00 87.38 82 SER A N 1
ATOM 642 C CA . SER A 1 82 ? 10.401 8.433 -17.924 1.00 87.38 82 SER A CA 1
ATOM 643 C C . SER A 1 82 ? 11.852 8.310 -18.397 1.00 87.38 82 SER A C 1
ATOM 645 O O . SER A 1 82 ? 12.128 8.622 -19.552 1.00 87.38 82 SER A O 1
ATOM 647 N N . TYR A 1 83 ? 12.775 7.897 -17.524 1.00 87.12 83 TYR A N 1
ATOM 648 C CA . TYR A 1 83 ? 14.197 7.774 -17.863 1.00 87.12 83 TYR A CA 1
ATOM 649 C C . TYR A 1 83 ? 14.457 6.554 -18.749 1.00 87.12 83 TYR A C 1
ATOM 651 O O . TYR A 1 83 ? 15.127 6.672 -19.768 1.00 87.12 83 TYR A O 1
ATOM 659 N N . SER A 1 84 ? 13.867 5.402 -18.416 1.00 82.94 84 SER A N 1
ATOM 660 C CA . SER A 1 84 ? 14.034 4.172 -19.207 1.00 82.94 84 SER A CA 1
ATOM 661 C C . SER A 1 84 ? 13.405 4.254 -20.604 1.00 82.94 84 SER A C 1
ATOM 663 O O . SER A 1 84 ? 13.913 3.653 -21.548 1.00 82.94 84 SER A O 1
ATOM 665 N N . ALA A 1 85 ? 12.320 5.018 -20.771 1.00 81.50 85 ALA A N 1
ATOM 666 C CA . ALA A 1 85 ? 11.674 5.198 -22.070 1.00 81.50 85 ALA A CA 1
ATOM 667 C C . ALA A 1 85 ? 12.380 6.229 -22.969 1.00 81.50 85 ALA A C 1
ATOM 669 O O . ALA A 1 85 ? 12.162 6.233 -24.184 1.00 81.50 85 ALA A O 1
ATOM 670 N N . ASN A 1 86 ? 13.206 7.116 -22.404 1.00 84.00 86 ASN A N 1
ATOM 671 C CA . ASN A 1 86 ? 13.805 8.208 -23.158 1.00 84.00 86 ASN A CA 1
ATOM 672 C C . ASN A 1 86 ? 15.137 7.805 -23.810 1.00 84.00 86 ASN A C 1
ATOM 674 O O . ASN A 1 86 ? 16.206 7.934 -23.222 1.00 84.00 86 ASN A O 1
ATOM 678 N N . GLN A 1 87 ? 15.056 7.398 -25.077 1.00 82.19 87 GLN A N 1
ATOM 679 C CA . GLN A 1 87 ? 16.202 6.992 -25.903 1.00 82.19 87 GLN A CA 1
ATOM 680 C C . GLN A 1 87 ? 17.178 8.137 -26.238 1.00 82.19 87 GLN A C 1
ATOM 682 O O . GLN A 1 87 ? 18.207 7.894 -26.859 1.00 82.19 87 GLN A O 1
ATOM 687 N N . SER A 1 88 ? 16.862 9.390 -25.884 1.00 84.50 88 SER A N 1
ATOM 688 C CA . SER A 1 88 ? 17.783 10.519 -26.066 1.00 84.50 88 SER A CA 1
ATOM 689 C C . SER A 1 88 ? 18.758 10.707 -24.899 1.00 84.50 88 SER A C 1
ATOM 691 O O . SER A 1 88 ? 19.595 11.605 -24.967 1.00 84.50 88 SER A O 1
ATOM 693 N N . LEU A 1 89 ? 18.587 9.961 -23.805 1.00 85.75 89 LEU A N 1
ATOM 694 C CA . LEU A 1 89 ? 19.448 10.026 -22.626 1.00 85.75 89 LEU A CA 1
ATOM 695 C C . LEU A 1 89 ? 20.682 9.134 -22.790 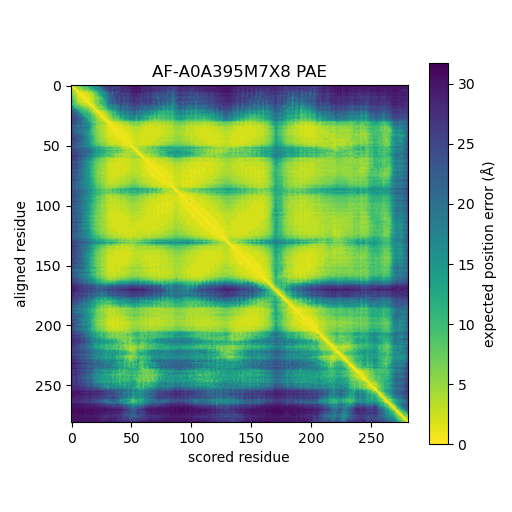1.00 85.75 89 LEU A C 1
ATOM 697 O O . LEU A 1 89 ? 20.748 8.283 -23.675 1.00 85.75 89 LEU A O 1
ATOM 701 N N . THR A 1 90 ? 21.663 9.332 -21.917 1.00 90.00 90 THR A N 1
ATOM 702 C CA . THR A 1 90 ? 22.870 8.502 -21.857 1.00 90.00 90 THR A CA 1
ATOM 703 C C . THR A 1 90 ? 22.519 7.085 -21.393 1.00 90.00 90 THR A C 1
ATOM 705 O O . THR A 1 90 ? 21.628 6.915 -20.560 1.00 90.00 90 THR A O 1
ATOM 708 N N . ASP A 1 91 ? 23.268 6.069 -21.834 1.00 88.19 91 ASP A N 1
ATOM 709 C CA . ASP A 1 91 ? 23.081 4.674 -21.393 1.00 88.19 91 ASP A CA 1
ATOM 710 C C . ASP A 1 91 ? 23.041 4.533 -19.857 1.00 88.19 91 ASP A C 1
ATOM 712 O O . ASP A 1 91 ? 22.236 3.776 -19.315 1.00 88.19 91 ASP A O 1
ATOM 716 N N . SER A 1 92 ? 23.848 5.322 -19.138 1.00 89.31 92 SER A N 1
ATOM 717 C CA . SER A 1 92 ? 23.864 5.358 -17.668 1.00 89.31 92 SER A CA 1
ATOM 718 C C . SER A 1 92 ? 22.576 5.914 -17.049 1.00 89.31 92 SER A C 1
ATOM 720 O O . SER A 1 92 ? 22.151 5.463 -15.987 1.00 89.31 92 SER A O 1
ATOM 722 N N . GLU A 1 93 ? 21.934 6.889 -17.694 1.00 89.12 93 GLU A N 1
ATOM 723 C CA . GLU A 1 93 ? 20.671 7.478 -17.241 1.00 89.12 93 GLU A CA 1
ATOM 724 C C . GLU A 1 93 ? 19.501 6.521 -17.495 1.00 89.12 93 GLU A C 1
ATOM 726 O O . GLU A 1 93 ? 18.616 6.383 -16.647 1.00 89.12 93 GLU A O 1
ATOM 731 N N . ILE A 1 94 ? 19.524 5.807 -18.623 1.00 87.38 94 ILE A N 1
ATOM 732 C CA . ILE A 1 94 ? 18.552 4.756 -18.946 1.00 87.38 94 ILE A CA 1
ATOM 733 C C . ILE A 1 94 ? 18.664 3.607 -17.931 1.00 87.38 94 ILE A C 1
ATOM 735 O O . ILE A 1 94 ? 17.652 3.166 -17.377 1.00 87.38 94 ILE A O 1
ATOM 739 N N . GLU A 1 95 ? 19.885 3.166 -17.610 1.00 88.81 95 GLU A N 1
ATOM 740 C CA . GLU A 1 95 ? 20.137 2.145 -16.585 1.00 88.81 95 GLU A CA 1
ATOM 741 C C . GLU A 1 95 ? 19.663 2.597 -15.193 1.00 88.81 95 GLU A C 1
ATOM 743 O O . GLU A 1 95 ? 18.996 1.836 -14.481 1.00 88.81 95 GLU A O 1
ATOM 748 N N . ALA A 1 96 ? 19.920 3.856 -14.823 1.00 90.12 96 ALA A N 1
ATOM 749 C CA . ALA A 1 96 ? 19.390 4.435 -13.592 1.00 90.12 96 ALA A CA 1
ATOM 750 C C . ALA A 1 96 ? 17.851 4.417 -13.576 1.00 90.12 96 ALA A C 1
ATOM 752 O O . ALA A 1 96 ? 17.249 4.046 -12.565 1.00 90.12 96 ALA A O 1
ATOM 753 N N . GLY A 1 97 ? 17.206 4.732 -14.704 1.00 89.38 97 GLY A N 1
ATOM 754 C CA . GLY A 1 97 ? 15.758 4.607 -14.873 1.00 89.38 97 GLY A CA 1
ATOM 755 C C . GLY A 1 97 ? 15.259 3.187 -14.599 1.00 89.38 97 GLY A C 1
ATOM 756 O O . GLY A 1 97 ? 14.308 2.992 -13.836 1.00 89.38 97 GLY A O 1
ATOM 757 N N . HIS A 1 98 ? 15.954 2.180 -15.133 1.00 88.62 98 HIS A N 1
ATOM 758 C CA . HIS A 1 98 ? 15.605 0.785 -14.890 1.00 88.62 98 HIS A CA 1
ATOM 759 C C . HIS A 1 98 ? 15.758 0.366 -13.422 1.00 88.62 98 HIS A C 1
ATOM 761 O O . HIS A 1 98 ? 14.916 -0.377 -12.896 1.00 88.62 98 HIS A O 1
ATOM 767 N N . ALA A 1 99 ? 16.806 0.848 -12.752 1.00 89.88 99 ALA A N 1
ATOM 768 C CA . ALA A 1 99 ? 17.036 0.610 -11.331 1.00 89.88 99 ALA A CA 1
ATOM 769 C C . ALA A 1 99 ? 15.946 1.254 -10.455 1.00 89.88 99 ALA A C 1
ATOM 771 O O . ALA A 1 99 ? 15.496 0.639 -9.480 1.00 89.88 99 ALA A O 1
ATOM 772 N N . LEU A 1 100 ? 15.473 2.452 -10.818 1.00 93.19 100 LEU A N 1
ATOM 773 C CA . LEU A 1 100 ? 14.385 3.144 -10.121 1.00 93.19 100 LEU A CA 1
ATOM 774 C C . LEU A 1 100 ? 13.061 2.374 -10.206 1.00 93.19 100 LEU A C 1
ATOM 776 O O . LEU A 1 100 ? 12.411 2.172 -9.176 1.00 93.19 100 LEU A O 1
ATOM 780 N N . ILE A 1 101 ? 12.684 1.871 -11.388 1.00 90.94 101 ILE A N 1
ATOM 781 C CA . ILE A 1 101 ? 11.470 1.046 -11.536 1.00 90.94 101 ILE A CA 1
ATOM 782 C C . ILE A 1 101 ? 11.590 -0.224 -10.690 1.00 90.94 101 ILE A C 1
ATOM 784 O O . ILE A 1 101 ? 10.715 -0.516 -9.879 1.00 90.94 101 ILE A O 1
ATOM 788 N N . LYS A 1 102 ? 12.711 -0.947 -10.798 1.00 90.31 102 LYS A N 1
ATOM 789 C CA . LYS A 1 102 ? 12.935 -2.179 -10.026 1.00 90.31 102 LYS A CA 1
ATOM 790 C C . LYS A 1 102 ? 12.816 -1.940 -8.518 1.00 90.31 102 LYS A C 1
ATOM 792 O O . LYS A 1 102 ? 12.183 -2.719 -7.809 1.00 90.31 102 LYS A O 1
ATOM 797 N N . THR A 1 103 ? 13.410 -0.851 -8.034 1.00 92.62 103 THR A N 1
ATOM 798 C CA . THR A 1 103 ? 13.389 -0.489 -6.613 1.00 92.62 103 THR A CA 1
ATOM 799 C C . THR A 1 103 ? 11.986 -0.099 -6.154 1.00 92.62 103 THR A C 1
ATOM 801 O O . THR A 1 103 ? 11.532 -0.570 -5.112 1.00 92.62 103 THR A O 1
ATOM 804 N N . SER A 1 104 ? 11.272 0.719 -6.932 1.00 93.50 104 SER A N 1
ATOM 805 C CA . SER A 1 104 ? 9.911 1.149 -6.590 1.00 93.50 104 SER A CA 1
ATOM 806 C C . SER A 1 104 ? 8.923 -0.021 -6.540 1.00 93.50 104 SER A C 1
ATOM 808 O O . SER A 1 104 ? 8.178 -0.132 -5.569 1.00 93.50 104 SER A O 1
ATOM 810 N N . LEU A 1 105 ? 8.983 -0.958 -7.491 1.00 92.12 105 LEU A N 1
ATOM 811 C CA . LEU A 1 105 ? 8.142 -2.160 -7.493 1.00 92.12 105 LEU A CA 1
ATOM 812 C C . LEU A 1 105 ? 8.350 -3.033 -6.240 1.00 92.12 105 LEU A C 1
ATOM 814 O O . LEU A 1 105 ? 7.389 -3.523 -5.644 1.00 92.12 105 LEU A O 1
ATOM 818 N N . LEU A 1 106 ? 9.599 -3.206 -5.794 1.00 92.25 106 LEU A N 1
ATOM 819 C CA . LEU A 1 106 ? 9.891 -3.937 -4.555 1.00 92.25 106 LEU A CA 1
ATOM 820 C C . LEU A 1 106 ? 9.364 -3.196 -3.319 1.00 92.25 106 LEU A C 1
ATOM 822 O O . LEU A 1 106 ? 8.791 -3.818 -2.422 1.00 92.25 106 LEU A O 1
ATOM 826 N N . LEU A 1 107 ? 9.512 -1.868 -3.282 1.00 93.81 107 LEU A N 1
ATOM 827 C CA . LEU A 1 107 ? 8.968 -1.044 -2.204 1.00 93.81 107 LEU A CA 1
ATOM 828 C C . LEU A 1 107 ? 7.436 -1.119 -2.140 1.00 93.81 107 LEU A C 1
ATOM 830 O O . LEU A 1 107 ? 6.904 -1.208 -1.037 1.00 93.81 107 LEU A O 1
ATOM 834 N N . GLN A 1 108 ? 6.731 -1.166 -3.277 1.00 94.25 108 GLN A N 1
ATOM 835 C CA . GLN A 1 108 ? 5.271 -1.349 -3.309 1.00 94.25 108 GLN A CA 1
ATOM 836 C C . GLN A 1 108 ? 4.842 -2.631 -2.582 1.00 94.25 108 GLN A C 1
ATOM 838 O O . GLN A 1 108 ? 3.930 -2.589 -1.757 1.00 94.25 108 GLN A O 1
ATOM 843 N N . ILE A 1 109 ? 5.520 -3.766 -2.819 1.00 93.00 109 ILE A N 1
ATOM 844 C CA . ILE A 1 109 ? 5.224 -5.013 -2.090 1.00 93.00 109 ILE A CA 1
ATOM 845 C C . ILE A 1 109 ? 5.444 -4.831 -0.591 1.00 93.00 109 ILE A C 1
ATOM 847 O O . ILE A 1 109 ? 4.591 -5.229 0.203 1.00 93.00 109 ILE A O 1
ATOM 851 N N . ILE A 1 110 ? 6.571 -4.238 -0.191 1.00 93.62 110 ILE A N 1
ATOM 852 C CA . ILE A 1 110 ? 6.895 -4.045 1.227 1.00 93.62 110 ILE A CA 1
ATOM 853 C C . ILE A 1 110 ? 5.805 -3.211 1.908 1.00 93.62 110 ILE A C 1
ATOM 855 O O . ILE A 1 110 ? 5.291 -3.605 2.956 1.00 93.62 110 ILE A O 1
ATOM 859 N N . VAL A 1 111 ? 5.409 -2.093 1.298 1.00 92.94 111 VAL A N 1
ATOM 860 C CA . VAL A 1 111 ? 4.361 -1.209 1.823 1.00 92.94 111 VAL A CA 1
ATOM 861 C C . VAL A 1 111 ? 3.023 -1.946 1.927 1.00 92.94 111 VAL A C 1
ATOM 863 O O . VAL A 1 111 ? 2.386 -1.902 2.983 1.00 92.94 111 VAL A O 1
ATOM 866 N N . ALA A 1 112 ? 2.634 -2.697 0.895 1.00 91.88 112 ALA A N 1
ATOM 867 C CA . ALA A 1 112 ? 1.395 -3.468 0.890 1.00 91.88 112 ALA A CA 1
ATOM 868 C C . ALA A 1 112 ? 1.380 -4.573 1.966 1.00 91.88 112 ALA A C 1
ATOM 870 O O . ALA A 1 112 ? 0.381 -4.743 2.669 1.00 91.88 112 ALA A O 1
ATOM 871 N N . VAL A 1 113 ? 2.491 -5.294 2.156 1.00 92.75 113 VAL A N 1
ATOM 872 C CA . VAL A 1 113 ? 2.629 -6.329 3.197 1.00 92.75 113 VAL A CA 1
ATOM 873 C C . VAL A 1 113 ? 2.574 -5.719 4.598 1.00 92.75 113 VAL A C 1
ATOM 875 O O . VAL A 1 113 ? 1.880 -6.251 5.471 1.00 92.75 113 VAL A O 1
ATOM 878 N N . LEU A 1 114 ? 3.249 -4.588 4.828 1.00 92.31 114 LEU A N 1
ATOM 879 C CA . LEU A 1 114 ? 3.176 -3.860 6.099 1.00 92.31 114 LEU A CA 1
ATOM 880 C C . LEU A 1 114 ? 1.744 -3.404 6.396 1.00 92.31 114 LEU A C 1
ATOM 882 O O . LEU A 1 114 ? 1.259 -3.564 7.519 1.00 92.31 114 LEU A O 1
ATOM 886 N N . PHE A 1 115 ? 1.042 -2.895 5.384 1.00 92.88 115 PHE A N 1
ATOM 887 C CA . PHE A 1 115 ? -0.344 -2.466 5.514 1.00 92.88 115 PHE A CA 1
ATOM 888 C C . PHE A 1 115 ? -1.295 -3.630 5.843 1.00 92.88 115 PHE A C 1
ATOM 890 O O . PHE A 1 115 ? -2.122 -3.520 6.751 1.00 92.88 115 PHE A O 1
ATOM 897 N N . ILE A 1 116 ? -1.150 -4.780 5.172 1.00 93.31 116 ILE A N 1
ATOM 898 C CA . ILE A 1 116 ? -1.940 -5.986 5.478 1.00 93.31 116 ILE A CA 1
ATOM 899 C C . ILE A 1 116 ? -1.641 -6.479 6.889 1.00 93.31 116 ILE A C 1
ATOM 901 O O . ILE A 1 116 ? -2.565 -6.793 7.637 1.00 93.31 116 ILE A O 1
ATOM 905 N N . THR A 1 117 ? -0.367 -6.503 7.281 1.00 93.19 117 THR A N 1
ATOM 906 C CA . THR A 1 117 ? 0.047 -6.922 8.625 1.00 93.19 117 THR A CA 1
ATOM 907 C C . THR A 1 117 ? -0.596 -6.042 9.694 1.00 93.19 117 THR A C 1
ATOM 909 O O . THR A 1 117 ? -1.095 -6.558 10.698 1.00 93.19 117 THR A O 1
ATOM 912 N N . LEU A 1 118 ? -0.661 -4.727 9.465 1.00 91.88 118 LEU A N 1
ATOM 913 C CA . LEU A 1 118 ? -1.355 -3.790 10.344 1.00 91.88 118 LEU A CA 1
ATOM 914 C C . LEU A 1 118 ? -2.855 -4.114 10.451 1.00 91.88 118 LEU A C 1
ATOM 916 O O . LEU A 1 118 ? -3.375 -4.235 11.563 1.00 91.88 118 LEU A O 1
ATOM 920 N N . ALA A 1 119 ? -3.537 -4.304 9.317 1.00 92.56 119 ALA A N 1
ATOM 921 C CA . ALA A 1 119 ? -4.964 -4.627 9.283 1.00 92.56 119 ALA A CA 1
ATOM 922 C C . ALA A 1 119 ? -5.278 -5.975 9.959 1.00 92.56 119 ALA A C 1
ATOM 924 O O . ALA A 1 119 ? -6.227 -6.078 10.734 1.00 92.56 119 ALA A O 1
ATOM 925 N N . VAL A 1 120 ? -4.470 -7.010 9.710 1.00 93.12 120 VAL A N 1
ATOM 926 C CA . VAL A 1 120 ? -4.600 -8.336 10.341 1.00 93.12 120 VAL A CA 1
ATOM 927 C C . VAL A 1 120 ? -4.334 -8.261 11.841 1.00 93.12 120 VAL A C 1
ATOM 929 O O . VAL A 1 120 ? -5.081 -8.845 12.622 1.00 93.12 120 VAL A O 1
ATOM 932 N N . THR A 1 121 ? -3.312 -7.520 12.271 1.00 91.38 121 THR A N 1
ATOM 933 C CA . THR A 1 121 ? -3.006 -7.349 13.699 1.00 91.38 121 THR A CA 1
ATOM 934 C C . THR A 1 121 ? -4.161 -6.671 14.428 1.00 91.38 121 THR A C 1
ATOM 936 O O . THR A 1 121 ? -4.562 -7.123 15.499 1.00 91.38 121 THR A O 1
ATOM 939 N N . PHE A 1 122 ? -4.734 -5.623 13.833 1.00 90.75 122 PHE A N 1
ATOM 940 C CA . PHE A 1 122 ? -5.918 -4.958 14.365 1.00 90.75 122 PHE A CA 1
ATOM 941 C C . PHE A 1 122 ? -7.127 -5.904 14.449 1.00 90.75 122 PHE A C 1
ATOM 943 O O . PHE A 1 122 ? -7.751 -6.006 15.504 1.00 90.75 122 PHE A O 1
ATOM 950 N N . HIS A 1 123 ? -7.415 -6.651 13.380 1.00 91.88 123 HIS A N 1
ATOM 951 C CA . HIS A 1 123 ? -8.521 -7.610 13.356 1.00 91.88 123 HIS A CA 1
ATOM 952 C C . HIS A 1 123 ? -8.351 -8.695 14.429 1.00 91.88 123 HIS A C 1
ATOM 954 O O . HIS A 1 123 ? -9.268 -8.943 15.207 1.00 91.88 123 HIS A O 1
ATOM 960 N N . ARG A 1 124 ? -7.151 -9.278 14.557 1.00 89.81 124 ARG A N 1
ATOM 961 C CA . ARG A 1 124 ? -6.853 -10.278 15.595 1.00 89.81 124 ARG A CA 1
ATOM 962 C C . ARG A 1 124 ? -7.046 -9.728 17.007 1.00 89.81 124 ARG A C 1
ATOM 964 O O . ARG A 1 124 ? -7.542 -10.454 17.862 1.00 89.81 124 ARG A O 1
ATOM 971 N N . ARG A 1 125 ? -6.683 -8.464 17.256 1.00 89.25 125 ARG A N 1
ATOM 972 C CA . ARG A 1 125 ? -6.922 -7.807 18.552 1.00 89.25 125 ARG A CA 1
ATOM 973 C C . ARG A 1 125 ? -8.410 -7.597 18.825 1.00 89.25 125 ARG A C 1
ATOM 975 O O . ARG A 1 125 ? -8.827 -7.812 19.953 1.00 89.25 125 ARG A O 1
ATOM 982 N N . CYS A 1 126 ? -9.206 -7.227 17.823 1.00 87.06 126 CYS A N 1
ATOM 983 C CA . CYS A 1 126 ? -10.657 -7.091 17.990 1.00 87.06 126 CYS A CA 1
ATOM 984 C C . CYS A 1 126 ? -11.315 -8.444 18.299 1.00 87.06 126 CYS A C 1
ATOM 986 O O . CYS A 1 126 ? -12.058 -8.556 19.271 1.00 87.06 126 CYS A O 1
ATOM 988 N N . ALA A 1 127 ? -10.963 -9.487 17.539 1.00 87.56 127 ALA A N 1
ATOM 989 C CA . ALA A 1 127 ? -11.494 -10.835 17.733 1.00 87.56 127 ALA A CA 1
ATOM 990 C C . ALA A 1 127 ? -11.115 -11.426 19.103 1.00 87.56 127 ALA A C 1
ATOM 992 O O . ALA A 1 127 ? -11.950 -12.029 19.770 1.00 87.56 127 ALA A O 1
ATOM 993 N N . ALA A 1 128 ? -9.876 -11.210 19.562 1.00 86.94 128 ALA A N 1
ATOM 994 C CA . ALA A 1 128 ? -9.421 -11.681 20.872 1.00 86.94 128 ALA A CA 1
ATOM 995 C C . ALA A 1 128 ? -10.168 -11.035 22.055 1.00 86.94 128 ALA A C 1
ATOM 997 O O . ALA A 1 128 ? -10.212 -11.626 23.129 1.00 86.94 128 ALA A O 1
ATOM 998 N N . ASN A 1 129 ? -10.753 -9.849 21.861 1.00 83.38 129 ASN A N 1
ATOM 999 C CA . ASN A 1 129 ? -11.520 -9.127 22.879 1.00 83.38 129 ASN A CA 1
ATOM 1000 C C . ASN A 1 129 ? -13.043 -9.229 22.665 1.00 83.38 129 ASN A C 1
ATOM 1002 O O . ASN A 1 129 ? -13.795 -8.482 23.280 1.00 83.38 129 ASN A O 1
ATOM 1006 N N . GLY A 1 130 ? -13.507 -10.140 21.799 1.00 80.12 130 GLY A N 1
ATOM 1007 C CA . GLY A 1 130 ? -14.937 -10.414 21.611 1.00 80.12 130 GLY A CA 1
ATOM 1008 C C . GLY A 1 130 ? -15.716 -9.336 20.853 1.00 80.12 130 GLY A C 1
ATOM 1009 O O . GLY A 1 130 ? -16.943 -9.323 20.910 1.00 80.12 130 GLY A O 1
ATOM 1010 N N . ILE A 1 131 ? -15.037 -8.436 20.133 1.00 81.81 131 ILE A N 1
ATOM 1011 C CA . ILE A 1 131 ? -15.699 -7.410 19.319 1.00 81.81 131 ILE A CA 1
ATOM 1012 C C . ILE A 1 131 ? -16.071 -8.028 17.972 1.00 81.81 131 ILE A C 1
ATOM 1014 O O . ILE A 1 131 ? -15.264 -8.039 17.039 1.00 81.81 131 ILE A O 1
ATOM 1018 N N . ASP A 1 132 ? -17.298 -8.538 17.884 1.00 75.38 132 ASP A N 1
ATOM 1019 C CA . ASP A 1 132 ? -17.868 -9.107 16.662 1.00 75.38 132 ASP A CA 1
ATOM 1020 C C . ASP A 1 132 ? -19.041 -8.256 16.162 1.00 75.38 132 ASP A C 1
ATOM 1022 O O . ASP A 1 132 ? -20.209 -8.492 16.464 1.00 75.38 132 ASP A O 1
ATOM 1026 N N . ASN A 1 133 ? -18.705 -7.197 15.424 1.00 84.06 133 ASN A N 1
ATOM 1027 C CA . ASN A 1 133 ? -19.684 -6.313 14.805 1.00 84.06 133 ASN A CA 1
ATOM 1028 C 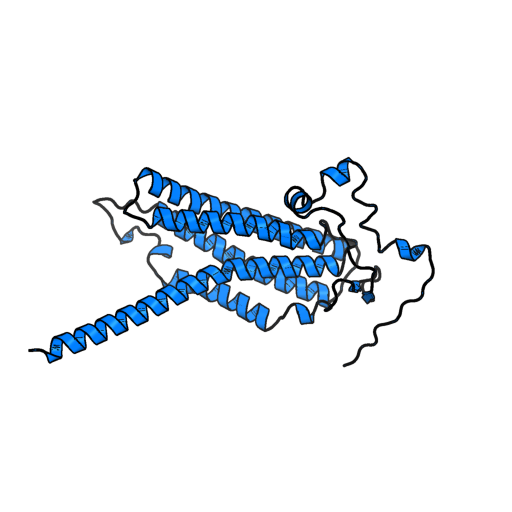C . ASN A 1 133 ? -19.695 -6.541 13.289 1.00 84.06 133 ASN A C 1
ATOM 1030 O O . ASN A 1 133 ? -18.681 -6.345 12.615 1.00 84.06 133 ASN A O 1
ATOM 1034 N N . GLU A 1 134 ? -20.857 -6.888 12.732 1.00 84.50 134 GLU A N 1
ATOM 1035 C CA . GLU A 1 134 ? -21.013 -7.187 11.304 1.00 84.50 134 GLU A CA 1
ATOM 1036 C C . GLU A 1 134 ? -20.524 -6.039 10.402 1.00 84.50 134 GLU A C 1
ATOM 1038 O O . GLU A 1 134 ? -19.891 -6.272 9.368 1.00 84.50 134 GLU A O 1
ATOM 1043 N N . ARG A 1 135 ? -20.736 -4.778 10.807 1.00 84.38 135 ARG A N 1
ATOM 1044 C CA . ARG A 1 135 ? -20.296 -3.600 10.042 1.00 84.38 135 ARG A CA 1
ATOM 1045 C C . ARG A 1 135 ? -18.770 -3.497 9.982 1.00 84.38 135 ARG A C 1
ATOM 1047 O O . ARG A 1 135 ? -18.211 -3.169 8.926 1.00 84.38 135 ARG A O 1
ATOM 1054 N N . LEU A 1 136 ? -18.098 -3.803 11.093 1.00 86.06 136 LEU A N 1
ATOM 1055 C CA . LEU A 1 136 ? -16.638 -3.836 11.190 1.00 86.06 136 LEU A CA 1
ATOM 1056 C C . LEU A 1 136 ? -16.073 -4.964 10.323 1.00 86.06 136 LEU A C 1
ATOM 1058 O O . LEU A 1 136 ? -15.232 -4.719 9.454 1.00 86.06 136 LEU A O 1
ATOM 1062 N N . THR A 1 137 ? -16.582 -6.179 10.522 1.00 87.12 137 THR A N 1
ATOM 1063 C CA . THR A 1 137 ? -16.131 -7.390 9.831 1.00 87.12 137 THR A CA 1
ATOM 1064 C C . THR A 1 137 ? -16.350 -7.286 8.319 1.00 87.12 137 THR A C 1
ATOM 1066 O O . THR A 1 137 ? -15.441 -7.575 7.542 1.00 87.12 137 THR A O 1
ATOM 1069 N N . SER A 1 138 ? -17.499 -6.766 7.875 1.00 88.88 138 SER A N 1
ATOM 1070 C CA . SER A 1 138 ? -17.793 -6.511 6.454 1.00 88.88 138 SER A CA 1
ATOM 1071 C C . SER A 1 138 ? -16.830 -5.494 5.820 1.00 88.88 138 SER A C 1
ATOM 1073 O O . SER A 1 138 ? -16.340 -5.686 4.697 1.00 88.88 138 SER A O 1
ATOM 1075 N N . SER A 1 139 ? -16.493 -4.428 6.555 1.00 89.62 139 SER A N 1
ATOM 1076 C CA . SER A 1 139 ? -15.531 -3.416 6.097 1.00 89.62 139 SER A CA 1
ATOM 1077 C C . SER A 1 139 ? -14.117 -3.991 5.971 1.00 89.62 139 SER A C 1
ATOM 1079 O O . SER A 1 139 ? -13.434 -3.726 4.980 1.00 89.62 139 SER A O 1
ATOM 1081 N N . LEU A 1 140 ? -13.693 -4.812 6.939 1.00 91.25 140 LEU A N 1
ATOM 1082 C CA . LEU A 1 140 ? -12.400 -5.502 6.919 1.00 91.25 140 LEU A CA 1
ATOM 1083 C C . LEU A 1 140 ? -12.308 -6.523 5.780 1.00 91.25 140 LEU A C 1
ATOM 1085 O O . LEU A 1 140 ? -11.299 -6.559 5.083 1.00 91.25 140 LEU A O 1
ATOM 1089 N N . TRP A 1 141 ? -13.364 -7.297 5.525 1.00 91.44 141 TRP A N 1
ATOM 1090 C CA . TRP A 1 141 ? -13.402 -8.217 4.385 1.00 91.44 141 TRP A CA 1
ATOM 1091 C C . TRP A 1 141 ? -13.280 -7.495 3.048 1.00 91.44 141 TRP A C 1
ATOM 1093 O O . TRP A 1 141 ? -12.502 -7.914 2.192 1.00 91.44 141 TRP A O 1
ATOM 1103 N N . THR A 1 142 ? -13.992 -6.379 2.883 1.00 91.62 142 THR A N 1
ATOM 1104 C CA . THR A 1 142 ? -13.881 -5.550 1.672 1.00 91.62 142 THR A CA 1
ATOM 1105 C C . THR A 1 142 ? -12.450 -5.027 1.495 1.00 91.62 142 THR A C 1
ATOM 1107 O O . THR A 1 142 ? -11.910 -5.062 0.388 1.00 91.62 142 THR A O 1
ATOM 1110 N N . LEU A 1 143 ? -11.802 -4.608 2.589 1.00 92.62 143 LEU A N 1
ATOM 1111 C CA . LEU A 1 143 ? -10.401 -4.189 2.585 1.00 92.62 143 LEU A CA 1
ATOM 1112 C C . LEU A 1 143 ? -9.460 -5.336 2.181 1.00 92.62 143 LEU A C 1
ATOM 1114 O O . LEU A 1 143 ? -8.582 -5.123 1.349 1.00 92.62 143 LEU A O 1
ATOM 1118 N N . TYR A 1 144 ? -9.641 -6.548 2.716 1.00 93.81 144 TYR A N 1
ATOM 1119 C CA . TYR A 1 144 ? -8.794 -7.696 2.374 1.00 93.81 144 TYR A CA 1
ATOM 1120 C C . TYR A 1 144 ? -8.925 -8.111 0.915 1.00 93.81 144 TYR A C 1
ATOM 1122 O O . TYR A 1 144 ? -7.908 -8.326 0.260 1.00 93.81 144 TYR A O 1
ATOM 1130 N N . VAL A 1 145 ? -10.151 -8.174 0.388 1.00 93.81 145 VAL A N 1
ATOM 1131 C CA . VAL A 1 145 ? -10.372 -8.487 -1.031 1.0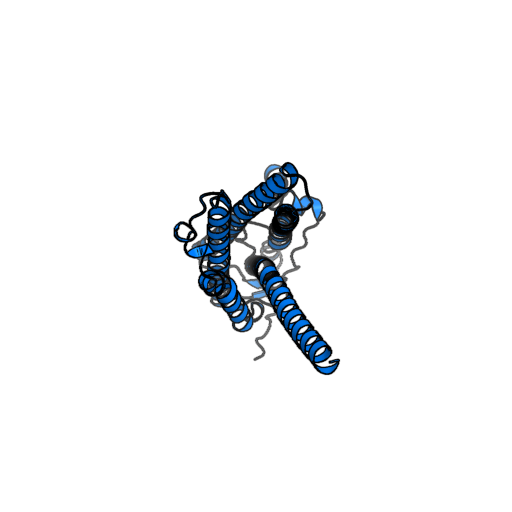0 93.81 145 VAL A CA 1
ATOM 1132 C C . VAL A 1 145 ? -9.680 -7.445 -1.912 1.00 93.81 145 VAL A C 1
ATOM 1134 O O . VAL A 1 145 ? -8.943 -7.813 -2.824 1.00 93.81 145 VAL A O 1
ATOM 1137 N N . SER A 1 146 ? -9.828 -6.154 -1.595 1.00 93.50 146 SER A N 1
ATOM 1138 C CA . SER A 1 146 ? -9.144 -5.074 -2.320 1.00 93.50 146 SER A CA 1
ATOM 1139 C C . SER A 1 146 ? -7.621 -5.215 -2.261 1.00 93.50 146 SER A C 1
ATOM 1141 O O . SER A 1 146 ? -6.950 -5.119 -3.286 1.00 93.50 146 SER A O 1
ATOM 1143 N N . MET A 1 147 ? -7.062 -5.493 -1.079 1.00 92.50 147 MET A N 1
ATOM 1144 C CA . MET A 1 147 ? -5.619 -5.670 -0.908 1.00 92.50 147 MET A CA 1
ATOM 1145 C C . MET A 1 147 ? -5.071 -6.860 -1.696 1.00 92.50 147 MET A C 1
ATOM 1147 O O . MET A 1 147 ? -3.997 -6.743 -2.280 1.00 92.50 147 MET A O 1
ATOM 1151 N N . VAL A 1 148 ? -5.796 -7.980 -1.759 1.00 93.69 148 VAL A N 1
ATOM 1152 C CA . VAL A 1 148 ? -5.397 -9.144 -2.568 1.00 93.69 148 VAL A CA 1
ATOM 1153 C C . VAL A 1 148 ? -5.400 -8.801 -4.059 1.00 93.69 148 VAL A C 1
ATOM 1155 O O . VAL A 1 148 ? -4.448 -9.137 -4.761 1.00 93.69 148 VAL A O 1
ATOM 1158 N N . LEU A 1 149 ? -6.422 -8.083 -4.539 1.00 92.69 149 LEU A N 1
ATOM 1159 C CA . LEU A 1 149 ? -6.490 -7.631 -5.932 1.00 92.69 149 LEU A CA 1
ATOM 1160 C C . LEU A 1 149 ? -5.316 -6.695 -6.266 1.00 92.69 149 LEU A C 1
ATOM 1162 O O . LEU A 1 149 ? -4.609 -6.922 -7.246 1.00 92.69 149 LEU A O 1
ATOM 1166 N N . ILE A 1 150 ? -5.038 -5.695 -5.426 1.00 91.69 150 ILE A N 1
ATOM 1167 C CA . ILE A 1 150 ? -3.907 -4.774 -5.635 1.00 91.69 150 ILE A CA 1
ATOM 1168 C C . ILE A 1 150 ? -2.568 -5.521 -5.594 1.00 91.69 150 ILE A C 1
ATOM 1170 O O . ILE A 1 150 ? -1.744 -5.329 -6.486 1.00 91.69 150 ILE A O 1
ATOM 1174 N N . LEU A 1 151 ? -2.366 -6.423 -4.628 1.00 91.88 151 LEU A N 1
ATOM 1175 C CA . LEU A 1 151 ? -1.152 -7.237 -4.550 1.00 91.88 151 LEU A CA 1
ATOM 1176 C C . LEU A 1 151 ? -0.947 -8.099 -5.794 1.00 91.88 151 LEU A C 1
ATOM 1178 O O . LEU A 1 151 ? 0.173 -8.176 -6.292 1.00 91.88 151 LEU A O 1
ATOM 1182 N N . SER A 1 152 ? -2.006 -8.730 -6.308 1.00 91.75 152 SER A N 1
ATOM 1183 C CA . SER A 1 152 ? -1.907 -9.557 -7.514 1.00 91.75 152 SER A CA 1
ATOM 1184 C C . SER A 1 152 ? -1.408 -8.749 -8.717 1.00 91.75 152 SER A C 1
ATOM 1186 O O . SER A 1 152 ? -0.515 -9.205 -9.432 1.00 91.75 152 SER A O 1
ATOM 1188 N N . ARG A 1 153 ? -1.878 -7.502 -8.867 1.00 89.69 153 ARG A N 1
ATOM 1189 C CA . ARG A 1 153 ? -1.390 -6.560 -9.882 1.00 89.69 153 ARG A CA 1
ATOM 1190 C C . ARG A 1 153 ? 0.071 -6.188 -9.652 1.00 89.69 153 ARG A C 1
ATOM 1192 O O . ARG A 1 153 ? 0.836 -6.144 -10.609 1.00 89.69 153 ARG A O 1
ATOM 1199 N N . THR A 1 154 ? 0.482 -5.912 -8.415 1.00 90.81 154 THR A N 1
ATOM 1200 C CA . THR A 1 154 ? 1.884 -5.572 -8.108 1.00 90.81 154 THR A CA 1
ATOM 1201 C C . THR A 1 154 ? 2.822 -6.743 -8.411 1.00 90.81 154 THR A C 1
ATOM 1203 O O . THR A 1 154 ? 3.890 -6.543 -8.983 1.00 90.81 154 THR A O 1
ATOM 1206 N N . ILE A 1 155 ? 2.401 -7.977 -8.111 1.00 90.50 155 ILE A N 1
ATOM 1207 C CA . ILE A 1 155 ? 3.145 -9.192 -8.468 1.00 90.50 155 ILE A CA 1
ATOM 1208 C C . ILE A 1 155 ? 3.238 -9.335 -9.990 1.00 90.50 155 ILE A C 1
ATOM 1210 O O . ILE A 1 155 ? 4.333 -9.549 -10.504 1.00 90.50 155 ILE A O 1
ATOM 1214 N N . TYR A 1 156 ? 2.124 -9.169 -10.714 1.00 88.31 156 TYR A N 1
ATOM 1215 C CA . TYR A 1 156 ? 2.122 -9.178 -12.179 1.00 88.31 156 TYR A CA 1
ATOM 1216 C C . TYR A 1 156 ? 3.102 -8.144 -12.747 1.00 88.31 156 TYR A C 1
ATOM 1218 O O . TYR A 1 156 ? 3.938 -8.498 -13.572 1.00 88.31 156 TYR A O 1
ATOM 1226 N N . ARG A 1 157 ? 3.071 -6.901 -12.249 1.00 87.38 157 ARG A N 1
ATOM 1227 C CA . ARG A 1 157 ? 3.976 -5.827 -12.689 1.00 87.38 157 ARG A CA 1
ATOM 1228 C C . ARG A 1 157 ? 5.445 -6.148 -12.456 1.00 87.38 157 ARG A C 1
ATOM 1230 O O . ARG A 1 157 ? 6.275 -5.825 -13.297 1.00 87.38 157 ARG A O 1
ATOM 1237 N N . ILE A 1 158 ? 5.771 -6.805 -11.348 1.00 88.44 158 ILE A N 1
ATOM 1238 C CA . ILE A 1 158 ? 7.131 -7.289 -11.101 1.00 88.44 158 ILE A CA 1
ATOM 1239 C C . ILE A 1 158 ? 7.503 -8.362 -12.117 1.00 88.44 158 ILE A C 1
ATOM 1241 O O . ILE A 1 158 ? 8.531 -8.236 -12.771 1.00 88.44 158 ILE A O 1
ATOM 1245 N N . VAL A 1 159 ? 6.676 -9.392 -12.289 1.00 86.56 159 VAL A N 1
ATOM 1246 C CA . VAL A 1 159 ? 6.976 -10.483 -13.227 1.00 86.56 159 VAL A CA 1
ATOM 1247 C C . VAL A 1 159 ? 7.124 -9.957 -14.655 1.00 86.56 159 VAL A C 1
ATOM 1249 O O . VAL A 1 159 ? 8.085 -10.314 -15.332 1.00 86.56 159 VAL A O 1
ATOM 1252 N N . GLU A 1 160 ? 6.220 -9.084 -15.094 1.00 83.50 160 GLU A N 1
ATOM 1253 C CA . GLU A 1 160 ? 6.266 -8.412 -16.394 1.00 83.50 160 GLU A CA 1
ATOM 1254 C C . GLU A 1 160 ? 7.566 -7.616 -16.547 1.00 83.50 160 GLU A C 1
ATOM 1256 O O . GLU A 1 160 ? 8.308 -7.827 -17.504 1.00 83.50 160 GLU A O 1
ATOM 1261 N N . TYR A 1 161 ? 7.899 -6.764 -15.575 1.00 82.00 161 TYR A N 1
ATOM 1262 C CA . TYR A 1 161 ? 9.076 -5.906 -15.657 1.00 82.00 161 TYR A CA 1
ATOM 1263 C C . TYR A 1 161 ? 10.396 -6.683 -15.635 1.00 82.00 161 TYR A C 1
ATOM 1265 O O . TYR A 1 161 ? 11.297 -6.391 -16.418 1.00 82.00 161 TYR A O 1
ATOM 1273 N N . PHE A 1 162 ? 10.524 -7.695 -14.775 1.00 79.00 162 PHE A N 1
ATOM 1274 C CA . PHE A 1 162 ? 11.710 -8.552 -14.756 1.00 79.00 162 PHE A CA 1
ATOM 1275 C C . PHE A 1 162 ? 11.818 -9.390 -16.031 1.00 79.00 162 PHE A C 1
ATOM 1277 O O . PHE A 1 162 ? 12.909 -9.511 -16.576 1.00 79.00 162 PHE A O 1
ATOM 1284 N N . SER A 1 163 ? 10.691 -9.872 -16.564 1.00 74.56 163 SER A N 1
ATOM 1285 C CA . SER A 1 163 ? 10.677 -10.570 -17.852 1.00 74.56 163 SER A CA 1
ATOM 1286 C C . SER A 1 163 ? 11.140 -9.664 -18.989 1.00 74.56 163 SER A C 1
ATOM 1288 O O . SER A 1 163 ? 11.875 -10.127 -19.848 1.00 74.56 163 SER A O 1
ATOM 1290 N N . VAL A 1 164 ? 10.754 -8.381 -18.993 1.00 69.69 164 VAL A N 1
ATOM 1291 C CA . VAL A 1 164 ? 11.248 -7.386 -19.962 1.00 69.69 164 VAL A CA 1
ATOM 1292 C C . VAL A 1 164 ? 12.733 -7.090 -19.749 1.00 69.69 164 VAL A C 1
ATOM 1294 O O . VAL A 1 164 ? 13.478 -7.011 -20.719 1.00 69.69 164 VAL A O 1
ATOM 1297 N N . ALA A 1 165 ? 13.182 -6.950 -18.500 1.00 64.75 165 ALA A N 1
ATOM 1298 C CA . ALA A 1 165 ? 14.578 -6.660 -18.175 1.00 64.75 165 ALA A CA 1
ATOM 1299 C C . ALA A 1 165 ? 15.535 -7.816 -18.530 1.00 64.75 165 ALA A C 1
ATOM 1301 O O . ALA A 1 165 ? 16.713 -7.584 -18.796 1.00 64.75 165 ALA A O 1
ATOM 1302 N N . GLU A 1 166 ? 15.039 -9.054 -18.545 1.00 60.53 166 GLU A N 1
ATOM 1303 C CA . GLU A 1 166 ? 15.780 -10.239 -18.993 1.00 60.53 166 GLU A CA 1
ATOM 1304 C C . GLU A 1 166 ? 15.886 -10.338 -20.527 1.00 60.53 166 GLU A C 1
ATOM 1306 O O . GLU A 1 166 ? 16.778 -11.025 -21.034 1.00 60.53 166 GLU A O 1
ATOM 1311 N N . LEU A 1 167 ? 15.047 -9.614 -21.284 1.00 58.06 167 LEU A N 1
ATOM 1312 C CA . LEU A 1 167 ? 15.156 -9.533 -22.743 1.00 58.06 167 LEU A CA 1
ATOM 1313 C C . LEU A 1 167 ? 16.380 -8.698 -23.128 1.00 58.06 167 LEU A C 1
ATOM 1315 O O . LEU A 1 167 ? 16.333 -7.473 -23.240 1.00 58.06 167 LEU A O 1
ATOM 1319 N N . ARG A 1 168 ? 17.499 -9.371 -23.396 1.00 50.28 168 ARG A N 1
ATOM 1320 C CA . ARG A 1 168 ? 18.623 -8.745 -24.094 1.00 50.28 168 ARG A CA 1
ATOM 1321 C C . ARG A 1 168 ? 18.254 -8.564 -25.566 1.00 50.28 168 ARG A C 1
ATOM 1323 O O . ARG A 1 168 ? 18.217 -9.536 -26.316 1.00 50.28 168 ARG A O 1
ATOM 1330 N N . TYR A 1 169 ? 18.027 -7.321 -25.991 1.00 50.19 169 TYR A N 1
ATOM 1331 C CA . TYR A 1 169 ? 17.951 -6.955 -27.408 1.00 50.19 169 TYR A CA 1
ATOM 1332 C C . TYR A 1 169 ? 19.337 -7.130 -28.056 1.00 50.19 169 TYR A C 1
ATOM 1334 O O . TYR A 1 169 ? 20.133 -6.199 -28.139 1.00 50.19 169 TYR A O 1
ATOM 1342 N N . GLY A 1 170 ? 19.662 -8.364 -28.444 1.00 49.94 170 GLY A N 1
ATOM 1343 C CA . GLY A 1 170 ? 20.872 -8.732 -29.177 1.00 49.94 170 GLY A CA 1
ATOM 1344 C C . GLY A 1 170 ? 20.579 -9.059 -30.641 1.00 49.94 170 GLY A C 1
ATOM 1345 O O . GLY A 1 170 ? 19.433 -9.250 -31.036 1.00 49.94 170 GLY A O 1
ATOM 1346 N N . LYS A 1 171 ? 21.635 -9.156 -31.457 1.00 42.81 171 LYS A N 1
ATOM 1347 C CA . LYS A 1 171 ? 21.546 -9.490 -32.893 1.00 42.81 171 LYS A CA 1
ATOM 1348 C C . LYS A 1 171 ? 20.979 -10.900 -33.163 1.00 42.81 171 LYS A C 1
ATOM 1350 O O . LYS A 1 171 ? 20.494 -11.137 -34.262 1.00 42.81 171 LYS A O 1
ATOM 1355 N N . ASP A 1 172 ? 20.969 -11.760 -32.140 1.00 49.03 172 ASP A N 1
ATOM 1356 C CA . ASP A 1 172 ? 20.429 -13.129 -32.129 1.00 49.03 172 ASP A CA 1
ATOM 1357 C C . ASP A 1 172 ? 19.144 -13.234 -31.274 1.00 49.03 172 ASP A C 1
ATOM 1359 O O . ASP A 1 172 ? 18.984 -14.139 -30.455 1.00 49.03 172 ASP A O 1
ATOM 1363 N N . PHE A 1 173 ? 18.240 -12.257 -31.391 1.00 53.94 173 PHE A N 1
ATOM 1364 C CA . PHE A 1 173 ? 16.972 -12.246 -30.657 1.00 53.94 173 PHE A CA 1
ATOM 1365 C C . PHE A 1 173 ? 15.942 -13.173 -31.319 1.00 53.94 173 PHE A C 1
ATOM 1367 O O . PHE A 1 173 ? 15.432 -12.864 -32.396 1.00 53.94 173 PHE A O 1
ATOM 1374 N N . ASP A 1 174 ? 15.613 -14.292 -30.666 1.00 55.81 174 ASP A N 1
ATOM 1375 C CA . ASP A 1 174 ? 14.501 -15.162 -31.063 1.00 55.81 174 ASP A CA 1
ATOM 1376 C C . ASP A 1 174 ? 13.199 -14.731 -30.348 1.00 55.81 174 ASP A C 1
ATOM 1378 O O . ASP A 1 174 ? 13.094 -14.887 -29.122 1.00 55.81 174 ASP A O 1
ATOM 1382 N N . PRO A 1 175 ? 12.172 -14.248 -31.081 1.00 56.72 175 PRO A N 1
ATOM 1383 C CA . PRO A 1 175 ? 10.871 -13.876 -30.522 1.00 56.72 175 PRO A CA 1
ATOM 1384 C C . PRO A 1 175 ? 10.151 -15.007 -29.767 1.00 56.72 175 PRO A C 1
ATOM 1386 O O . PRO A 1 175 ? 9.198 -14.743 -29.030 1.00 56.72 175 PRO A O 1
ATOM 1389 N N . ALA A 1 176 ? 10.561 -16.269 -29.951 1.00 56.09 176 ALA A N 1
ATOM 1390 C CA . ALA A 1 176 ? 9.987 -17.423 -29.261 1.00 56.09 176 ALA A CA 1
ATOM 1391 C C . ALA A 1 176 ? 10.491 -17.615 -27.818 1.00 56.09 176 ALA A C 1
ATOM 1393 O O . ALA A 1 176 ? 9.825 -18.306 -27.048 1.00 56.09 176 ALA A O 1
ATOM 1394 N N . THR A 1 177 ? 11.608 -16.985 -27.432 1.00 57.12 177 THR A N 1
ATOM 1395 C CA . THR A 1 177 ? 12.179 -17.063 -26.068 1.00 57.12 177 THR A CA 1
ATOM 1396 C C . THR A 1 177 ? 11.619 -16.008 -25.106 1.00 57.12 177 THR A C 1
ATOM 1398 O O . THR A 1 177 ? 11.900 -16.041 -23.909 1.00 57.12 177 THR A O 1
ATOM 1401 N N . ILE A 1 178 ? 10.785 -15.093 -25.611 1.00 60.22 178 ILE A N 1
ATOM 1402 C CA . ILE A 1 178 ? 10.104 -14.068 -24.817 1.00 60.22 178 ILE A CA 1
ATOM 1403 C C . ILE A 1 178 ? 9.105 -14.736 -23.868 1.00 60.22 178 ILE A C 1
ATOM 1405 O O . ILE A 1 178 ? 8.256 -15.520 -24.304 1.00 60.22 178 ILE A O 1
ATOM 1409 N N . ASN A 1 179 ? 9.161 -14.380 -22.580 1.00 60.88 179 ASN A N 1
ATOM 1410 C CA . ASN A 1 179 ? 8.188 -14.838 -21.591 1.00 60.88 179 ASN A CA 1
ATOM 1411 C C . ASN A 1 179 ? 6.752 -14.545 -22.091 1.00 60.88 179 ASN A C 1
ATOM 1413 O O . ASN A 1 179 ? 6.459 -13.393 -22.436 1.00 60.88 179 ASN A O 1
ATOM 1417 N N . PRO A 1 180 ? 5.841 -15.542 -22.130 1.00 62.06 180 PRO A N 1
ATOM 1418 C CA . PRO A 1 180 ? 4.468 -15.371 -22.610 1.00 62.06 180 PRO A CA 1
ATOM 1419 C C . PRO A 1 180 ? 3.729 -14.175 -21.999 1.00 62.06 180 PRO A C 1
ATOM 1421 O O . PRO A 1 180 ? 2.906 -13.565 -22.679 1.00 62.06 180 PRO A O 1
ATOM 1424 N N . VAL A 1 181 ? 4.071 -13.821 -20.755 1.00 62.00 181 VAL A N 1
ATOM 1425 C CA . VAL A 1 181 ? 3.527 -12.676 -20.009 1.00 62.00 181 VAL A CA 1
ATOM 1426 C C . VAL A 1 181 ? 3.714 -11.348 -20.751 1.00 62.00 181 VAL A C 1
ATOM 1428 O O . VAL A 1 181 ? 2.811 -10.524 -20.745 1.00 62.00 181 VAL A O 1
ATOM 1431 N N . VAL A 1 182 ? 4.853 -11.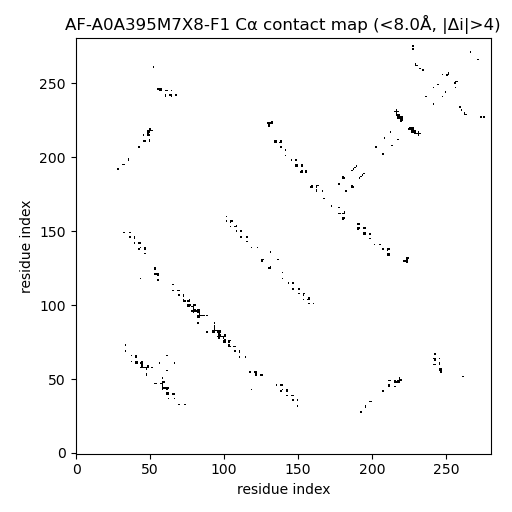156 -21.423 1.00 63.66 182 VAL A N 1
ATOM 1432 C CA . VAL A 1 182 ? 5.170 -9.937 -22.196 1.00 63.66 182 VAL A CA 1
ATOM 1433 C C . VAL A 1 182 ? 4.744 -10.088 -23.658 1.00 63.66 182 VAL A C 1
ATOM 1435 O O . VAL A 1 182 ? 4.414 -9.114 -24.329 1.00 63.66 182 VAL A O 1
ATOM 1438 N N . ARG A 1 183 ? 4.742 -11.324 -24.170 1.00 66.00 183 ARG A N 1
ATOM 1439 C CA . ARG A 1 183 ? 4.430 -11.623 -25.572 1.00 66.00 183 ARG A CA 1
ATOM 1440 C C . ARG A 1 183 ? 2.961 -11.398 -25.923 1.00 66.00 183 ARG A C 1
ATOM 1442 O O . ARG A 1 183 ? 2.662 -11.066 -27.069 1.00 66.00 183 ARG A O 1
ATOM 1449 N N . TYR A 1 184 ? 2.049 -11.626 -24.980 1.00 72.00 184 TYR A N 1
ATOM 1450 C CA . TYR A 1 184 ? 0.618 -11.528 -25.234 1.00 72.00 184 TYR A CA 1
ATOM 1451 C C . TYR A 1 184 ? -0.056 -10.444 -24.389 1.00 72.00 184 TYR A C 1
ATOM 1453 O O . TYR A 1 184 ? -0.108 -10.529 -23.166 1.00 72.00 184 TYR A O 1
ATOM 1461 N N . GLU A 1 185 ? -0.703 -9.493 -25.061 1.00 72.31 185 GLU A N 1
ATOM 1462 C CA . GLU A 1 185 ? -1.425 -8.375 -24.432 1.00 72.31 185 GLU A CA 1
ATOM 1463 C C . GLU A 1 185 ? -2.599 -8.819 -23.539 1.00 72.31 185 GLU A C 1
ATOM 1465 O O . GLU A 1 185 ? -3.035 -8.083 -22.654 1.00 72.31 185 GLU A O 1
ATOM 1470 N N . TRP A 1 186 ? -3.128 -10.034 -23.731 1.00 78.06 186 TRP A N 1
ATOM 1471 C CA . TRP A 1 186 ? -4.252 -10.521 -22.929 1.00 78.06 186 TRP A CA 1
ATOM 1472 C C . TRP A 1 186 ? -3.890 -10.700 -21.448 1.00 78.06 186 TRP A C 1
ATOM 1474 O O . TRP A 1 186 ? -4.765 -10.528 -20.599 1.00 78.06 186 TRP A O 1
ATOM 1484 N N . TYR A 1 187 ? -2.619 -10.973 -21.121 1.00 78.19 187 TYR A N 1
ATOM 1485 C CA . TYR A 1 187 ? -2.168 -11.050 -19.729 1.00 78.19 187 TYR A CA 1
ATOM 1486 C C . TYR A 1 187 ? -2.323 -9.701 -19.021 1.00 78.19 187 TYR A C 1
ATOM 1488 O O . TYR A 1 187 ? -2.881 -9.656 -17.926 1.00 78.19 187 TYR A O 1
ATOM 1496 N N . PHE A 1 188 ? -1.947 -8.601 -19.676 1.00 78.56 188 PHE A N 1
ATOM 1497 C CA . PHE A 1 188 ? -2.156 -7.247 -19.161 1.00 78.56 188 PHE A CA 1
ATOM 1498 C C . PHE A 1 188 ? -3.645 -6.963 -18.907 1.00 78.56 188 PHE A C 1
ATOM 1500 O O . PHE A 1 188 ? -4.031 -6.505 -17.829 1.00 78.56 188 PHE A O 1
ATOM 1507 N N . TYR A 1 189 ? -4.522 -7.295 -19.861 1.00 81.06 189 TYR A N 1
ATOM 1508 C CA . TYR A 1 189 ? -5.957 -7.054 -19.686 1.00 81.06 189 TYR A CA 1
ATOM 1509 C C . TYR A 1 189 ? -6.561 -7.845 -18.523 1.00 81.06 189 TYR A C 1
ATOM 1511 O O . TYR A 1 189 ? -7.410 -7.315 -17.806 1.00 81.06 189 TYR A O 1
ATOM 1519 N N . VAL A 1 190 ? -6.126 -9.088 -18.310 1.00 85.81 190 VAL A N 1
ATOM 1520 C CA . VAL A 1 190 ? -6.650 -9.940 -17.236 1.00 85.81 190 VAL A CA 1
ATOM 1521 C C . VAL A 1 190 ? -6.059 -9.562 -15.881 1.00 85.81 190 VAL A C 1
ATOM 1523 O O . VAL A 1 190 ? -6.812 -9.319 -14.942 1.00 85.81 190 VAL A O 1
ATOM 1526 N N . PHE A 1 191 ? -4.734 -9.507 -15.761 1.00 84.00 191 PHE A N 1
ATOM 1527 C CA . PHE A 1 191 ? -4.052 -9.386 -14.468 1.00 84.00 191 PHE A CA 1
ATOM 1528 C C . PHE A 1 191 ? -3.901 -7.950 -13.976 1.00 84.00 191 PHE A C 1
ATOM 1530 O O . PHE A 1 191 ? -3.696 -7.735 -12.781 1.00 84.00 191 PHE A O 1
ATOM 1537 N N . GLU A 1 192 ? -4.055 -6.967 -14.859 1.00 82.38 192 GLU A N 1
ATOM 1538 C CA . GLU A 1 192 ? -4.008 -5.565 -14.476 1.00 82.38 192 GLU A CA 1
ATOM 1539 C C . GLU A 1 192 ? -5.351 -4.869 -14.658 1.00 82.38 192 GLU A C 1
ATOM 1541 O O . GLU A 1 192 ? -5.960 -4.451 -13.671 1.00 82.38 192 GLU A O 1
ATOM 1546 N N . ALA A 1 193 ? -5.847 -4.761 -15.892 1.00 82.38 193 ALA A N 1
ATOM 1547 C CA . ALA A 1 193 ? -7.038 -3.955 -16.149 1.00 82.38 193 ALA A CA 1
ATOM 1548 C C . ALA A 1 193 ? -8.297 -4.551 -15.492 1.00 82.38 193 ALA A C 1
ATOM 1550 O O . ALA A 1 193 ? -9.032 -3.836 -14.807 1.00 82.38 193 ALA A O 1
ATOM 1551 N N . ALA A 1 194 ? -8.541 -5.857 -15.646 1.00 86.50 194 ALA A N 1
ATOM 1552 C CA . ALA A 1 194 ? -9.724 -6.509 -15.087 1.00 86.50 194 ALA A CA 1
ATOM 1553 C C . ALA A 1 194 ? -9.674 -6.583 -13.556 1.00 86.50 194 ALA A C 1
ATOM 1555 O O . ALA A 1 194 ? -10.669 -6.276 -12.904 1.00 86.50 194 ALA A O 1
ATOM 1556 N N . VAL A 1 195 ? -8.519 -6.908 -12.966 1.00 89.81 195 VAL A N 1
ATOM 1557 C CA . VAL A 1 195 ? -8.336 -6.923 -11.502 1.00 89.81 195 VAL A CA 1
ATOM 1558 C C . VAL A 1 195 ? -8.615 -5.541 -10.896 1.00 89.81 195 VAL A C 1
ATOM 1560 O O . VAL A 1 195 ? -9.336 -5.441 -9.898 1.00 89.81 195 VAL A O 1
ATOM 1563 N N . MET A 1 196 ? -8.111 -4.463 -11.509 1.00 85.88 196 MET A N 1
ATOM 1564 C CA . MET A 1 196 ? -8.379 -3.096 -11.045 1.00 85.88 196 MET A CA 1
ATOM 1565 C C . MET A 1 196 ? -9.842 -2.690 -11.252 1.00 85.88 196 MET A C 1
ATOM 1567 O O . MET A 1 196 ? -10.434 -2.064 -10.371 1.00 85.88 196 MET A O 1
ATOM 1571 N N . LEU A 1 197 ? -10.454 -3.085 -12.372 1.00 85.12 197 LEU A N 1
ATOM 1572 C CA . LEU A 1 197 ? -11.869 -2.831 -12.641 1.00 85.12 197 LEU A CA 1
ATOM 1573 C C . LEU A 1 197 ? -12.775 -3.535 -11.624 1.00 85.12 197 LEU A C 1
ATOM 1575 O O . LEU A 1 197 ? -13.694 -2.912 -11.097 1.00 85.12 197 LEU A O 1
ATOM 1579 N N . ILE A 1 198 ? -12.497 -4.802 -11.306 1.00 89.12 198 ILE A N 1
ATOM 1580 C CA . ILE A 1 198 ? -13.225 -5.564 -10.283 1.00 89.12 198 ILE A CA 1
ATOM 1581 C C . ILE A 1 198 ? -13.129 -4.847 -8.935 1.00 89.12 198 ILE A C 1
ATOM 1583 O O . ILE A 1 198 ? -14.145 -4.676 -8.261 1.00 89.12 198 ILE A O 1
ATOM 1587 N N . ASN A 1 199 ? -11.936 -4.378 -8.559 1.00 88.88 199 ASN A N 1
ATOM 1588 C CA . ASN A 1 199 ? -11.746 -3.661 -7.302 1.00 88.88 199 ASN A CA 1
ATOM 1589 C C . ASN A 1 199 ? -12.529 -2.334 -7.268 1.00 88.88 199 ASN A C 1
ATOM 1591 O O . ASN A 1 199 ? -13.207 -2.015 -6.290 1.00 88.88 199 ASN A O 1
ATOM 1595 N N . LEU A 1 200 ? -12.503 -1.580 -8.368 1.00 86.81 200 LEU A N 1
ATOM 1596 C CA . LEU A 1 200 ? -13.249 -0.331 -8.503 1.00 86.81 200 LEU A CA 1
ATOM 1597 C C . LEU A 1 200 ? -14.767 -0.553 -8.405 1.00 86.81 200 LEU A C 1
ATOM 1599 O O . LEU A 1 200 ? -15.452 0.151 -7.659 1.00 86.81 200 LEU A O 1
ATOM 1603 N N . VAL A 1 201 ? -15.294 -1.550 -9.122 1.00 87.44 201 VAL A N 1
ATOM 1604 C CA . VAL A 1 201 ? -16.715 -1.929 -9.071 1.00 87.44 201 VAL A CA 1
ATOM 1605 C C . VAL A 1 201 ? -17.095 -2.388 -7.665 1.00 87.44 201 VAL A C 1
ATOM 1607 O O . VAL A 1 201 ? -18.137 -1.984 -7.148 1.00 87.44 201 VAL A O 1
ATOM 1610 N N . MET A 1 202 ? -16.233 -3.160 -6.999 1.00 87.69 202 MET A N 1
ATOM 1611 C CA . MET A 1 202 ? -16.451 -3.568 -5.614 1.00 87.69 202 MET A CA 1
ATOM 1612 C C . MET A 1 202 ? -16.596 -2.356 -4.688 1.00 87.69 202 MET A C 1
ATOM 1614 O O . MET A 1 202 ? -17.532 -2.333 -3.891 1.00 87.69 202 MET A O 1
ATOM 1618 N N . PHE A 1 203 ? -15.745 -1.331 -4.803 1.00 82.19 203 PHE A N 1
ATOM 1619 C CA . PHE A 1 203 ? -15.884 -0.111 -3.997 1.00 82.19 203 PHE A CA 1
ATOM 1620 C C . PHE A 1 203 ? -17.109 0.728 -4.340 1.00 82.19 203 PHE A C 1
ATOM 1622 O O . PHE A 1 203 ? -17.626 1.431 -3.467 1.00 82.19 203 PHE A O 1
ATOM 1629 N N . ASN A 1 204 ? -17.584 0.656 -5.582 1.00 84.75 204 ASN A N 1
ATOM 1630 C CA . ASN A 1 204 ? -18.822 1.305 -5.983 1.00 84.75 204 ASN A CA 1
ATOM 1631 C C . ASN A 1 204 ? -20.041 0.637 -5.320 1.00 84.75 204 ASN A C 1
ATOM 1633 O O . ASN A 1 204 ? -20.882 1.326 -4.747 1.00 84.75 204 ASN A O 1
ATOM 1637 N N . ILE A 1 205 ? -20.089 -0.701 -5.315 1.00 83.75 205 ILE A N 1
ATOM 1638 C CA . ILE A 1 205 ? -21.187 -1.483 -4.723 1.00 83.75 205 ILE A CA 1
ATOM 1639 C C . ILE A 1 205 ? -21.117 -1.467 -3.187 1.00 83.75 205 ILE A C 1
ATOM 1641 O O . ILE A 1 205 ? -22.106 -1.193 -2.503 1.00 83.75 205 ILE A O 1
ATOM 1645 N N . ARG A 1 206 ? -19.940 -1.753 -2.620 1.00 82.12 206 ARG A N 1
ATOM 1646 C CA . ARG A 1 206 ? -19.676 -1.778 -1.174 1.00 82.12 206 ARG A CA 1
ATOM 1647 C C . ARG A 1 206 ? -19.027 -0.484 -0.719 1.00 82.12 206 ARG A C 1
ATOM 1649 O O . ARG A 1 206 ? -17.895 -0.458 -0.238 1.00 82.12 206 ARG A O 1
ATOM 1656 N N . HIS A 1 207 ? -19.773 0.607 -0.848 1.00 77.44 207 HIS A N 1
ATOM 1657 C CA . HIS A 1 207 ? -19.257 1.907 -0.460 1.00 77.44 207 HIS A CA 1
ATOM 1658 C C . HIS A 1 207 ? -18.907 1.936 1.049 1.00 77.44 207 HIS A C 1
ATOM 1660 O O . HIS A 1 207 ? -19.794 1.725 1.882 1.00 77.44 207 HIS A O 1
ATOM 1666 N N . PRO A 1 208 ? -17.667 2.285 1.452 1.00 68.94 208 PRO A N 1
ATOM 1667 C CA . PRO A 1 208 ? -17.228 2.227 2.855 1.00 68.94 208 PRO A CA 1
ATOM 1668 C C . PRO A 1 208 ? -18.039 3.103 3.824 1.00 68.94 208 PRO A C 1
ATOM 1670 O O . PRO A 1 208 ? -18.044 2.877 5.030 1.00 68.94 208 PRO A O 1
ATOM 1673 N N . ARG A 1 209 ? -18.736 4.135 3.324 1.00 70.50 209 ARG A N 1
ATOM 1674 C CA . ARG A 1 209 ? -19.680 4.941 4.133 1.00 70.50 209 ARG A CA 1
ATOM 1675 C C . ARG A 1 209 ? -20.959 4.203 4.535 1.00 70.50 209 ARG A C 1
ATOM 1677 O O . ARG A 1 209 ? -21.641 4.699 5.417 1.00 70.50 209 ARG A O 1
ATOM 1684 N N . ARG A 1 210 ? -21.294 3.074 3.906 1.00 73.44 210 ARG A N 1
ATOM 1685 C CA . ARG A 1 210 ? -22.475 2.283 4.277 1.00 73.44 210 ARG A CA 1
ATOM 1686 C C . ARG A 1 210 ? -22.273 1.547 5.601 1.00 73.44 210 ARG A C 1
ATOM 1688 O O . ARG A 1 210 ? -23.230 1.345 6.332 1.00 73.44 210 ARG A O 1
ATOM 1695 N N . TYR A 1 211 ? -21.032 1.162 5.887 1.00 74.44 211 TYR A N 1
ATOM 1696 C CA . TYR A 1 211 ? -20.685 0.348 7.050 1.00 74.44 211 TYR A CA 1
ATOM 1697 C C . TYR A 1 211 ? -20.026 1.159 8.173 1.00 74.44 211 TYR A C 1
ATOM 1699 O O . TYR A 1 211 ? -20.131 0.781 9.331 1.00 74.44 211 TYR A O 1
ATOM 1707 N N . LEU A 1 212 ? -19.370 2.283 7.859 1.00 78.19 212 LEU A N 1
ATOM 1708 C CA . LEU A 1 212 ? -18.681 3.118 8.851 1.00 78.19 212 LEU A CA 1
ATOM 1709 C C . LEU A 1 212 ? -19.397 4.461 9.066 1.00 78.19 212 LEU A C 1
ATOM 1711 O O . LEU A 1 212 ? -19.686 5.144 8.069 1.00 78.19 212 LEU A O 1
ATOM 1715 N N . PRO A 1 213 ? -19.575 4.909 10.325 1.00 74.31 213 PRO A N 1
ATOM 1716 C CA . PRO A 1 213 ? -20.307 6.128 10.660 1.00 74.31 213 PRO A CA 1
ATOM 1717 C C . PRO A 1 213 ? -19.709 7.375 10.003 1.00 74.31 213 PRO A C 1
ATOM 1719 O O . PRO A 1 213 ? -18.494 7.510 9.829 1.00 74.31 213 PRO A O 1
ATOM 1722 N N . ARG A 1 214 ? -20.578 8.312 9.602 1.00 69.69 214 ARG A N 1
ATOM 1723 C CA . ARG A 1 214 ? -20.195 9.518 8.840 1.00 69.69 214 ARG A CA 1
ATOM 1724 C C . ARG A 1 214 ? -19.253 10.441 9.617 1.00 69.69 214 ARG A C 1
ATOM 1726 O O . ARG A 1 214 ? -18.441 11.124 8.996 1.00 69.69 214 ARG A O 1
ATOM 1733 N N . ASN A 1 215 ? -19.372 10.464 10.942 1.00 74.06 215 ASN A N 1
ATOM 1734 C CA . ASN A 1 215 ? -18.575 11.295 11.833 1.00 74.06 215 ASN A CA 1
ATOM 1735 C C . ASN A 1 215 ? -17.471 10.451 12.488 1.00 74.06 215 ASN A C 1
ATOM 1737 O O . ASN A 1 215 ? -17.766 9.470 13.162 1.00 74.06 215 ASN A O 1
ATOM 1741 N N . ASN A 1 216 ? -16.209 10.863 12.335 1.00 68.25 216 ASN A N 1
ATOM 1742 C CA . ASN A 1 216 ? -15.045 10.178 12.924 1.00 68.25 216 ASN A CA 1
ATOM 1743 C C . ASN A 1 216 ? -14.982 10.294 14.462 1.00 68.25 216 ASN A C 1
ATOM 1745 O O . ASN A 1 216 ? -14.041 9.803 15.077 1.00 68.25 216 ASN A O 1
ATOM 1749 N N . LYS A 1 217 ? -15.943 10.991 15.079 1.00 71.50 217 LYS A N 1
ATOM 1750 C CA . LYS A 1 217 ? -16.127 11.038 16.532 1.00 71.50 217 LYS A CA 1
ATOM 1751 C C . LYS A 1 217 ? -16.928 9.856 17.075 1.00 71.50 217 LYS A C 1
ATOM 1753 O O . LYS A 1 217 ? -16.915 9.655 18.283 1.00 71.50 217 LYS A O 1
ATOM 1758 N N . ILE A 1 218 ? -17.631 9.118 16.216 1.00 77.88 218 ILE A N 1
ATOM 1759 C CA . ILE A 1 218 ? -18.444 7.970 16.619 1.00 77.88 218 ILE A CA 1
ATOM 1760 C C . ILE A 1 218 ? -17.548 6.731 16.665 1.00 77.88 218 ILE A C 1
ATOM 1762 O O . ILE A 1 218 ? -16.952 6.368 15.649 1.00 77.88 218 ILE A O 1
ATOM 1766 N N . TYR A 1 219 ? -17.471 6.096 17.830 1.00 79.50 219 TYR A N 1
ATOM 1767 C CA . TYR A 1 219 ? -16.724 4.862 18.059 1.00 79.50 219 TYR A CA 1
ATOM 1768 C C . TYR A 1 219 ? -17.608 3.813 18.744 1.00 79.50 219 TYR A C 1
ATOM 1770 O O . TYR A 1 219 ? -18.634 4.137 19.342 1.00 79.50 219 TYR A O 1
ATOM 1778 N N . LEU A 1 220 ? -17.215 2.549 18.632 1.00 79.50 220 LEU A N 1
ATOM 1779 C CA . LEU A 1 220 ? -17.903 1.415 19.236 1.00 79.50 220 LEU A CA 1
ATOM 1780 C C . LEU A 1 220 ? -17.525 1.292 20.718 1.00 79.50 220 LEU A C 1
ATOM 1782 O O . LEU A 1 220 ? -16.339 1.335 21.049 1.00 79.50 220 LEU A O 1
ATOM 1786 N N . SER A 1 221 ? -18.511 1.135 21.602 1.00 75.38 221 SER A N 1
ATOM 1787 C CA . SER A 1 221 ? -18.268 0.882 23.023 1.00 75.38 221 SER A CA 1
ATOM 1788 C C . SER A 1 221 ? -17.531 -0.446 23.228 1.00 75.38 221 SER A C 1
ATOM 1790 O O . SER A 1 221 ? -17.603 -1.329 22.366 1.00 75.38 221 SER A O 1
ATOM 1792 N N . PRO A 1 222 ? -16.857 -0.632 24.377 1.00 70.38 222 PRO A N 1
ATOM 1793 C CA . PRO A 1 222 ? -16.232 -1.909 24.728 1.00 70.38 222 PRO A CA 1
ATOM 1794 C C . PRO A 1 222 ? -17.197 -3.107 24.708 1.00 70.38 222 PRO A C 1
ATOM 1796 O O . PRO A 1 222 ? -16.751 -4.235 24.541 1.00 70.38 222 PRO A O 1
ATOM 1799 N N . ASP A 1 223 ? -18.510 -2.864 24.800 1.00 68.00 223 ASP A N 1
ATOM 1800 C CA . ASP A 1 223 ? -19.562 -3.887 24.692 1.00 68.00 223 ASP A CA 1
ATOM 1801 C C . ASP A 1 223 ? -19.767 -4.408 23.254 1.00 68.00 223 ASP A C 1
ATOM 1803 O O . ASP A 1 223 ? -20.638 -5.242 23.011 1.00 68.00 223 ASP A O 1
ATOM 1807 N N . GLY A 1 224 ? -19.039 -3.870 22.267 1.00 67.88 224 GLY A N 1
ATOM 1808 C CA . GLY A 1 224 ? -19.043 -4.338 20.876 1.00 67.88 224 GLY A CA 1
ATOM 1809 C C . GLY A 1 224 ? -20.298 -3.989 20.065 1.00 67.88 224 GLY A C 1
ATOM 1810 O O . GLY A 1 224 ? -20.372 -4.3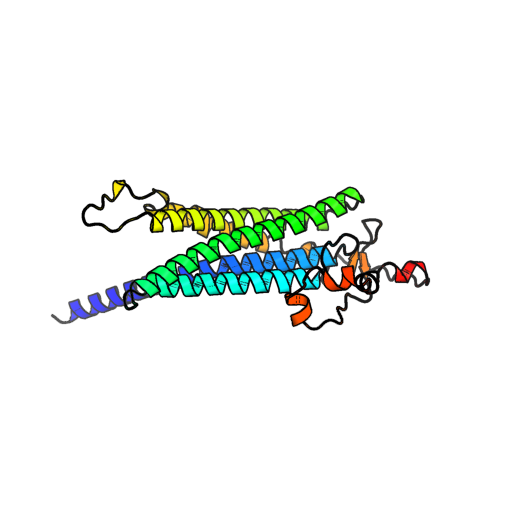09 18.877 1.00 67.88 224 GLY A O 1
ATOM 1811 N N . THR A 1 225 ? -21.277 -3.309 20.667 1.00 71.31 225 THR A N 1
ATOM 1812 C CA . THR A 1 225 ? -22.607 -3.097 20.067 1.00 71.31 225 THR A CA 1
ATOM 1813 C C . THR A 1 225 ? -23.081 -1.647 20.075 1.00 71.31 225 THR A C 1
ATOM 1815 O O . THR A 1 225 ? -23.741 -1.232 19.124 1.00 71.31 225 THR A O 1
ATOM 1818 N N . THR A 1 226 ? -22.751 -0.846 21.095 1.00 76.62 226 THR A N 1
ATOM 1819 C CA . THR A 1 226 ? -23.268 0.530 21.185 1.00 76.62 226 THR A CA 1
ATOM 1820 C C . THR A 1 226 ? -22.329 1.534 20.523 1.00 76.62 226 THR A C 1
ATOM 1822 O O . THR A 1 226 ? -21.125 1.524 20.757 1.00 76.62 226 THR A O 1
ATOM 1825 N N . GLU A 1 227 ? -22.868 2.415 19.681 1.00 80.50 227 GLU A N 1
ATOM 1826 C CA . GLU A 1 227 ? -22.108 3.508 19.068 1.00 80.50 227 GLU A CA 1
ATOM 1827 C C . GLU A 1 227 ? -22.184 4.756 19.962 1.00 80.50 227 GLU A C 1
ATOM 1829 O O . GLU A 1 227 ? -23.269 5.197 20.347 1.00 80.50 227 GLU A O 1
ATOM 1834 N N . ILE A 1 228 ? -21.030 5.331 20.306 1.00 78.31 228 ILE A N 1
ATOM 1835 C CA . ILE A 1 228 ? -20.910 6.479 21.212 1.00 78.31 228 ILE A CA 1
ATOM 1836 C C . ILE A 1 228 ? -20.186 7.617 20.488 1.00 78.31 228 ILE A C 1
ATOM 1838 O O . ILE A 1 228 ? -19.158 7.403 19.848 1.00 78.31 228 ILE A O 1
ATOM 1842 N N . GLU A 1 229 ? -20.693 8.849 20.605 1.00 77.12 229 GLU A N 1
ATOM 1843 C CA . GLU A 1 229 ? -19.974 10.039 20.140 1.00 77.12 229 GLU A CA 1
ATOM 1844 C C . GLU A 1 229 ? -18.966 10.517 21.198 1.00 77.12 229 GLU A C 1
ATOM 1846 O O . GLU A 1 229 ? -19.314 10.809 22.343 1.00 77.12 229 GLU A O 1
ATOM 1851 N N . GLY A 1 230 ? -17.694 10.585 20.809 1.00 70.38 230 GLY A N 1
ATOM 1852 C CA . GLY A 1 230 ? -16.594 11.090 21.622 1.00 70.38 230 GLY A CA 1
ATOM 1853 C C . GLY A 1 230 ? -16.210 12.540 21.338 1.00 70.38 230 GLY A C 1
ATOM 1854 O O . GLY A 1 230 ? -16.642 13.136 20.349 1.00 70.38 230 GLY A O 1
ATOM 1855 N N . PRO A 1 231 ? -15.287 13.102 22.141 1.00 66.00 231 PRO A N 1
ATOM 1856 C CA . PRO A 1 231 ? -14.715 14.432 21.901 1.00 66.00 231 PRO A CA 1
ATOM 1857 C C . PRO A 1 231 ? -13.946 14.530 20.566 1.00 66.00 231 PRO A C 1
ATOM 1859 O O . PRO A 1 231 ? -13.678 15.631 20.074 1.00 66.00 231 PRO A O 1
ATOM 1862 N N . GLY A 1 232 ? -13.649 13.382 19.946 1.00 62.69 232 GLY A N 1
ATOM 1863 C CA . GLY A 1 232 ? -12.859 13.249 18.733 1.00 62.69 232 GLY A CA 1
ATOM 1864 C C . GLY A 1 232 ? -11.367 13.154 19.034 1.00 62.69 232 GLY A C 1
ATOM 1865 O O . GLY A 1 232 ? -10.870 13.683 20.024 1.00 62.69 232 GLY A O 1
ATOM 1866 N N . TYR A 1 233 ? -10.643 12.492 18.142 1.00 64.19 233 TYR A N 1
ATOM 1867 C CA . TYR A 1 233 ? -9.189 12.384 18.208 1.00 64.19 233 TYR A CA 1
ATOM 1868 C C . TYR A 1 233 ? -8.538 13.690 17.755 1.00 64.19 233 TYR A C 1
ATOM 1870 O O . TYR A 1 233 ? -8.630 14.067 16.583 1.00 64.19 233 TYR A O 1
ATOM 1878 N N . LYS A 1 234 ? -7.857 14.371 18.676 1.00 60.69 234 LYS A N 1
ATOM 1879 C CA . LYS A 1 234 ? -6.976 15.498 18.364 1.00 60.69 234 LYS A CA 1
ATOM 1880 C C . LYS A 1 234 ? -5.538 15.053 18.594 1.00 60.69 234 LYS A C 1
ATOM 1882 O O . LYS A 1 234 ? -5.156 14.802 19.730 1.00 60.69 234 LYS A O 1
ATOM 1887 N N . ASP A 1 235 ? -4.749 14.975 17.526 1.00 63.34 235 ASP A N 1
ATOM 1888 C CA . ASP A 1 235 ? -3.300 14.798 17.638 1.00 63.34 235 ASP A CA 1
ATOM 1889 C C . ASP A 1 235 ? -2.655 16.198 17.693 1.00 63.34 235 ASP A C 1
ATOM 1891 O O . ASP A 1 235 ? -2.717 16.924 16.699 1.00 63.34 235 ASP A O 1
ATOM 1895 N N . PRO A 1 236 ? -2.083 16.639 18.830 1.00 62.16 236 PRO A N 1
ATOM 1896 C CA . PRO A 1 236 ? -1.485 17.973 18.954 1.00 62.16 236 PRO A CA 1
ATOM 1897 C C . PRO A 1 236 ? -0.148 18.115 18.201 1.00 62.16 236 PRO A C 1
ATOM 1899 O O . PRO A 1 236 ? 0.492 19.167 18.261 1.00 62.16 236 PRO A O 1
ATOM 1902 N N . ARG A 1 237 ? 0.318 17.060 17.521 1.00 63.47 237 ARG A N 1
ATOM 1903 C CA . ARG A 1 237 ? 1.634 17.002 16.877 1.00 63.47 237 ARG A CA 1
ATOM 1904 C C . ARG A 1 237 ? 1.628 17.610 15.479 1.00 63.47 237 ARG A C 1
ATOM 1906 O O . ARG A 1 237 ? 0.654 17.535 14.734 1.00 63.47 237 ARG A O 1
ATOM 1913 N N . LYS A 1 238 ? 2.768 18.194 15.099 1.00 73.75 238 LYS A N 1
ATOM 1914 C CA . LYS A 1 238 ? 2.981 18.742 13.752 1.00 73.75 238 LYS A CA 1
ATOM 1915 C C . LYS A 1 238 ? 3.036 17.604 12.727 1.00 73.75 238 LYS A C 1
ATOM 1917 O O . LYS A 1 238 ? 3.701 16.602 12.973 1.00 73.75 238 LYS A O 1
ATOM 1922 N N . LEU A 1 239 ? 2.446 17.813 11.546 1.00 68.00 239 LEU A N 1
ATOM 1923 C CA . LEU A 1 239 ? 2.351 16.809 10.471 1.00 68.00 239 LEU A CA 1
ATOM 1924 C C . LEU A 1 239 ? 3.688 16.126 10.127 1.00 68.00 239 LEU A C 1
ATOM 1926 O O . LEU A 1 239 ? 3.718 14.918 9.930 1.00 68.00 239 L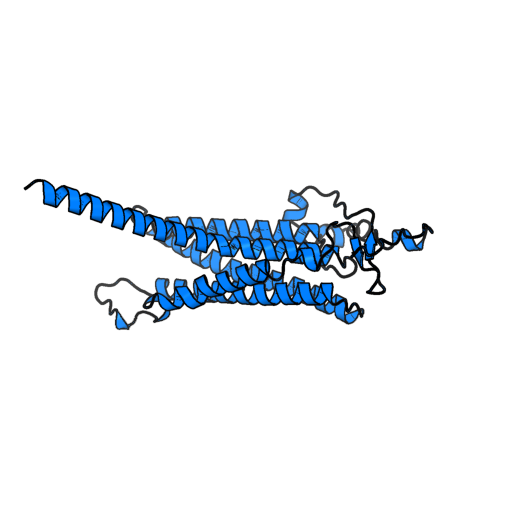EU A O 1
ATOM 1930 N N . TRP A 1 240 ? 4.804 16.862 10.121 1.00 68.38 240 TRP A N 1
ATOM 1931 C CA . TRP A 1 240 ? 6.135 16.299 9.847 1.00 68.38 240 TRP A CA 1
ATOM 1932 C C . TRP A 1 240 ? 6.624 15.309 10.910 1.00 68.38 240 TRP A C 1
ATOM 1934 O O . TRP A 1 240 ? 7.273 14.325 10.574 1.00 68.38 240 TRP A O 1
ATOM 1944 N N . GLN A 1 241 ? 6.306 15.537 12.188 1.00 67.81 241 GLN A N 1
ATOM 1945 C CA . GLN A 1 241 ? 6.683 14.608 13.260 1.00 67.81 241 GLN A CA 1
ATOM 1946 C C . GLN A 1 241 ? 5.895 13.302 13.137 1.00 67.81 241 GLN A C 1
ATOM 1948 O O . GLN A 1 241 ? 6.456 12.223 13.279 1.00 67.81 241 GLN A O 1
ATOM 1953 N N . THR A 1 242 ? 4.614 13.418 12.796 1.00 68.31 242 THR A N 1
ATOM 1954 C CA . THR A 1 242 ? 3.703 12.300 12.533 1.00 68.31 242 THR A CA 1
ATOM 1955 C C . THR A 1 242 ? 4.103 11.484 11.301 1.00 68.31 242 THR A C 1
ATOM 1957 O O . THR A 1 242 ? 3.870 10.280 11.244 1.00 68.31 242 THR A O 1
ATOM 1960 N N . LEU A 1 243 ? 4.712 12.138 10.313 1.00 69.44 243 LEU A N 1
ATOM 1961 C CA . LEU A 1 243 ? 5.191 11.501 9.092 1.00 69.44 243 LEU A CA 1
ATOM 1962 C C . LEU A 1 243 ? 6.444 10.652 9.330 1.00 69.44 243 LEU A C 1
ATOM 1964 O O . LEU A 1 243 ? 6.542 9.548 8.805 1.00 69.44 243 LEU A O 1
ATOM 1968 N N . VAL A 1 244 ? 7.385 11.176 10.123 1.00 70.31 244 VAL A N 1
ATOM 1969 C CA . VAL A 1 244 ? 8.676 10.531 10.416 1.00 70.31 244 VAL A CA 1
ATOM 1970 C C . VAL A 1 244 ? 8.540 9.422 11.462 1.00 70.31 244 VAL A C 1
ATOM 1972 O O . VAL A 1 244 ? 9.232 8.413 11.366 1.00 70.31 244 VAL A O 1
ATOM 1975 N N . ASP A 1 245 ? 7.654 9.586 12.447 1.00 69.81 245 ASP A N 1
ATOM 1976 C CA . ASP A 1 245 ? 7.409 8.594 13.500 1.00 69.81 245 ASP A CA 1
ATOM 1977 C C . ASP A 1 245 ? 5.908 8.255 13.598 1.00 69.81 245 ASP A C 1
ATOM 1979 O O . ASP A 1 245 ? 5.188 8.780 14.456 1.00 69.81 245 ASP A O 1
ATOM 1983 N N . PRO A 1 246 ? 5.405 7.392 12.698 1.00 66.94 246 PRO A N 1
ATOM 1984 C CA . PRO A 1 246 ? 3.981 7.075 12.617 1.00 66.94 246 PRO A CA 1
ATOM 1985 C C . PRO A 1 246 ? 3.470 6.268 13.817 1.00 66.94 246 PRO A C 1
ATOM 1987 O O . PRO A 1 246 ? 2.327 6.452 14.244 1.00 66.94 246 PRO A O 1
ATOM 1990 N N . PHE A 1 247 ? 4.323 5.416 14.391 1.00 63.94 247 PHE A N 1
ATOM 1991 C CA . PHE A 1 247 ? 4.011 4.560 15.539 1.00 63.94 247 PHE A CA 1
ATOM 1992 C C . PHE A 1 247 ? 4.237 5.241 16.894 1.00 63.94 247 PHE A C 1
ATOM 1994 O O . PHE A 1 247 ? 3.975 4.626 17.921 1.00 63.94 247 PHE A O 1
ATOM 2001 N N . ASP A 1 248 ? 4.699 6.495 16.909 1.00 66.12 248 ASP A N 1
ATOM 2002 C CA . ASP A 1 248 ? 5.102 7.191 18.133 1.00 66.12 248 ASP A CA 1
ATOM 2003 C C . ASP A 1 248 ? 6.120 6.409 18.976 1.00 66.12 248 ASP A C 1
ATOM 2005 O O . ASP A 1 248 ? 6.008 6.307 20.197 1.00 66.12 248 ASP A O 1
ATOM 2009 N N . ILE A 1 249 ? 7.141 5.851 18.331 1.00 65.19 249 ILE A N 1
ATOM 2010 C CA . ILE A 1 249 ? 8.188 5.096 19.022 1.00 65.19 249 ILE A CA 1
ATOM 2011 C C . ILE A 1 249 ? 8.904 6.011 20.026 1.00 65.19 249 ILE A C 1
ATOM 2013 O O . ILE A 1 249 ? 9.170 5.607 21.159 1.00 65.19 249 ILE A O 1
ATOM 2017 N N . ARG A 1 250 ? 9.150 7.280 19.666 1.00 61.62 250 ARG A N 1
ATOM 2018 C CA . ARG A 1 250 ? 9.790 8.257 20.564 1.00 61.62 250 ARG A CA 1
ATOM 2019 C C . ARG A 1 250 ? 8.916 8.637 21.760 1.00 61.62 250 ARG A C 1
ATOM 2021 O O . ARG A 1 250 ? 9.445 8.832 22.853 1.00 61.62 250 ARG A O 1
ATOM 2028 N N . GLY A 1 251 ? 7.602 8.764 21.590 1.00 59.12 251 GLY A N 1
ATOM 2029 C CA . GLY A 1 251 ? 6.682 9.056 22.692 1.00 59.12 251 GLY A CA 1
ATOM 2030 C C . GLY A 1 251 ? 6.375 7.838 23.557 1.00 59.12 251 GLY A C 1
ATOM 2031 O O . GLY A 1 251 ? 6.159 8.018 24.758 1.00 59.12 251 GLY A O 1
ATOM 2032 N N . LEU A 1 252 ? 6.434 6.622 22.997 1.00 61.97 252 LEU A N 1
ATOM 2033 C CA . LEU A 1 252 ? 6.396 5.371 23.761 1.00 61.97 252 LEU A CA 1
ATOM 2034 C C . LEU A 1 252 ? 7.614 5.257 24.683 1.00 61.97 252 LEU A C 1
ATOM 2036 O O . LEU A 1 252 ? 7.455 4.969 25.866 1.00 61.97 252 LEU A O 1
ATOM 2040 N N . ILE A 1 253 ? 8.813 5.537 24.159 1.00 66.81 253 ILE A N 1
ATOM 2041 C CA . ILE A 1 253 ? 10.067 5.506 24.930 1.00 66.81 253 ILE A CA 1
ATOM 2042 C C . ILE A 1 253 ? 10.070 6.586 26.023 1.00 66.81 253 ILE A C 1
ATOM 2044 O O . ILE A 1 253 ? 10.503 6.331 27.142 1.00 66.81 253 ILE A O 1
ATOM 2048 N N . ASN A 1 254 ? 9.533 7.774 25.733 1.00 63.19 254 ASN A N 1
ATOM 2049 C CA . ASN A 1 254 ? 9.471 8.888 26.685 1.00 63.19 254 ASN A CA 1
ATOM 2050 C C . ASN A 1 254 ? 8.241 8.851 27.619 1.00 63.19 254 ASN A C 1
ATOM 2052 O O . ASN A 1 254 ? 7.998 9.822 28.337 1.00 63.19 254 ASN A O 1
ATOM 2056 N N . GLY A 1 255 ? 7.429 7.785 27.586 1.00 52.94 255 GLY A N 1
ATOM 2057 C CA . GLY A 1 255 ? 6.269 7.595 28.470 1.00 52.94 255 GLY A CA 1
ATOM 2058 C C . GLY A 1 255 ? 5.093 8.565 28.259 1.00 52.94 255 GLY A C 1
ATOM 2059 O O . GLY A 1 255 ? 4.158 8.566 29.054 1.00 52.94 255 GLY A O 1
ATOM 2060 N N . ARG A 1 256 ? 5.108 9.389 27.201 1.00 51.22 256 ARG A N 1
ATOM 2061 C CA . ARG A 1 256 ? 4.083 10.418 26.911 1.00 51.22 256 ARG A CA 1
ATOM 2062 C C . ARG A 1 256 ? 3.048 10.001 25.861 1.00 51.22 256 ARG A C 1
ATOM 2064 O O . ARG A 1 256 ? 2.083 10.731 25.660 1.00 51.22 256 ARG A O 1
ATOM 2071 N N . GLY A 1 257 ? 3.236 8.867 25.181 1.00 49.25 257 GLY A N 1
ATOM 2072 C CA . GLY A 1 257 ? 2.363 8.443 24.074 1.00 49.25 257 GLY A CA 1
ATOM 2073 C C . GLY A 1 257 ? 0.918 8.131 24.487 1.00 49.25 257 GLY A C 1
ATOM 2074 O O . GLY A 1 257 ? -0.011 8.489 23.774 1.00 49.25 257 GLY A O 1
ATOM 2075 N N . ARG A 1 258 ? 0.714 7.554 25.680 1.00 48.94 258 ARG A N 1
ATOM 2076 C CA . ARG A 1 258 ? -0.584 6.986 26.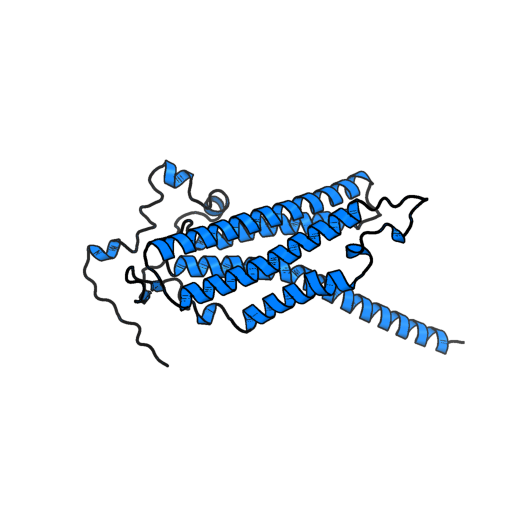100 1.00 48.94 258 ARG A CA 1
ATOM 2077 C C . ARG A 1 258 ? -1.612 7.989 26.647 1.00 48.94 258 ARG A C 1
ATOM 2079 O O . ARG A 1 258 ? -2.806 7.745 26.530 1.00 48.94 258 ARG A O 1
ATOM 2086 N N . GLN A 1 259 ? -1.189 9.126 27.208 1.00 46.56 259 GLN A N 1
ATOM 2087 C CA . GLN A 1 259 ? -2.088 10.025 27.963 1.00 46.56 259 GLN A CA 1
ATOM 2088 C C . GLN A 1 259 ? -3.138 10.762 27.110 1.00 46.56 259 GLN A C 1
ATOM 2090 O O . GLN A 1 259 ? -4.191 11.116 27.627 1.00 46.56 259 GLN A O 1
ATOM 2095 N N . ASN A 1 260 ? -2.880 10.987 25.817 1.00 48.28 260 ASN A N 1
ATOM 2096 C CA . ASN A 1 260 ? -3.851 11.624 24.912 1.00 48.28 260 ASN A CA 1
ATOM 2097 C C . ASN A 1 260 ? -4.707 10.612 24.138 1.00 48.28 260 ASN A C 1
ATOM 2099 O O . ASN A 1 260 ? -5.656 11.006 23.461 1.00 48.28 260 ASN A O 1
ATOM 2103 N N . GLU A 1 261 ? -4.352 9.327 24.190 1.00 53.97 261 GLU A N 1
ATOM 2104 C CA . GLU A 1 261 ? -5.014 8.283 23.415 1.00 53.97 261 GLU A CA 1
ATOM 2105 C C . GLU A 1 261 ? -6.252 7.770 24.153 1.00 53.97 261 GLU A C 1
ATOM 2107 O O . GLU A 1 261 ? -7.275 7.574 23.521 1.00 53.97 261 GLU A O 1
ATOM 2112 N N . GLU A 1 262 ? -6.247 7.701 25.485 1.00 56.44 262 GLU A N 1
ATOM 2113 C CA . GLU A 1 262 ? -7.336 7.121 26.284 1.00 56.44 262 GLU A CA 1
ATOM 2114 C C . GLU A 1 262 ? -8.522 8.072 26.551 1.00 56.44 262 GLU A C 1
ATOM 2116 O O . GLU A 1 262 ? -9.104 8.069 27.636 1.00 56.44 262 GLU A O 1
ATOM 2121 N N . PHE A 1 263 ? -8.954 8.878 25.570 1.00 57.00 263 PHE A N 1
ATOM 2122 C CA . PHE A 1 263 ? -10.146 9.737 25.748 1.00 57.00 263 PHE A CA 1
ATOM 2123 C C . PHE A 1 263 ? -11.415 8.935 26.070 1.00 57.00 263 PHE A C 1
ATOM 2125 O O . PHE A 1 263 ? -12.386 9.471 26.602 1.00 57.00 263 PHE A O 1
ATOM 2132 N N . TRP A 1 264 ? -11.409 7.649 25.737 1.00 61.06 264 TRP A N 1
ATOM 2133 C CA . TRP A 1 264 ? -12.454 6.705 26.081 1.00 61.06 264 TRP A CA 1
ATOM 2134 C C . TRP A 1 264 ? -12.481 6.293 27.559 1.00 61.06 264 TRP A C 1
ATOM 2136 O O . TRP A 1 264 ? -13.543 5.897 28.023 1.00 61.06 264 TRP A O 1
ATOM 2146 N N . GLN A 1 265 ? -11.371 6.397 28.301 1.00 54.09 265 GLN A N 1
ATOM 2147 C CA . GLN A 1 265 ? -11.322 6.092 29.743 1.00 54.09 265 GLN A CA 1
ATOM 2148 C C . GLN A 1 265 ? -11.750 7.279 30.609 1.00 54.09 265 GLN A C 1
ATOM 2150 O O . GLN A 1 265 ? -12.216 7.096 31.730 1.00 54.09 265 GLN A O 1
ATOM 2155 N N . ILE A 1 266 ? -11.652 8.510 30.088 1.00 52.59 266 ILE A N 1
ATOM 2156 C CA . ILE A 1 266 ? -12.008 9.737 30.826 1.00 52.59 266 ILE A CA 1
ATOM 2157 C C . ILE A 1 266 ? -13.480 9.709 31.297 1.00 52.59 266 ILE A C 1
ATOM 2159 O O . ILE A 1 266 ? -13.841 10.394 32.253 1.00 52.59 266 ILE A O 1
ATOM 2163 N N . ARG A 1 267 ? -14.335 8.883 30.678 1.00 45.91 267 ARG A N 1
ATOM 2164 C CA . ARG A 1 267 ? -15.762 8.788 31.011 1.00 45.91 267 ARG A CA 1
ATOM 2165 C C . ARG A 1 267 ? -16.110 7.832 32.153 1.00 45.91 267 ARG A C 1
ATOM 2167 O O . ARG A 1 267 ? -17.184 8.000 32.722 1.00 45.91 267 ARG A O 1
ATOM 2174 N N . ASP A 1 268 ? -15.225 6.918 32.548 1.00 44.47 268 ASP A N 1
ATOM 2175 C CA . ASP A 1 268 ? -15.504 6.013 33.677 1.00 44.47 268 ASP A CA 1
ATOM 2176 C C . ASP A 1 268 ? -15.438 6.739 35.039 1.00 44.47 268 ASP A C 1
ATOM 2178 O O . ASP A 1 268 ? -15.916 6.223 36.046 1.00 44.47 268 ASP A O 1
ATOM 2182 N N . GLY A 1 269 ? -14.909 7.973 35.076 1.00 41.91 269 GLY A N 1
ATOM 2183 C CA . GLY A 1 269 ? -14.785 8.796 36.289 1.00 41.91 269 GLY A CA 1
ATOM 2184 C C . GLY A 1 269 ? -15.767 9.970 36.432 1.00 41.91 269 GLY A C 1
ATOM 2185 O O . GLY A 1 269 ? -15.846 10.549 37.514 1.00 41.91 269 GLY A O 1
ATOM 2186 N N . GLN A 1 270 ? -16.521 10.354 35.394 1.00 34.41 270 GLN A N 1
ATOM 2187 C CA . GLN A 1 270 ? -17.506 11.445 35.482 1.00 34.41 270 GLN A CA 1
ATOM 2188 C C . GLN A 1 270 ? -18.791 11.098 34.726 1.00 34.41 270 GLN A C 1
ATOM 2190 O O . GLN A 1 270 ? -18.856 11.130 33.497 1.00 34.41 270 GLN A O 1
ATOM 2195 N N . GLY A 1 271 ? -19.836 10.788 35.496 1.00 34.34 271 GLY A N 1
ATOM 2196 C CA . GLY A 1 271 ? -21.168 10.467 35.001 1.00 34.34 271 GLY A CA 1
ATOM 2197 C C . GLY A 1 271 ? -21.770 11.603 34.178 1.00 34.34 271 GLY A C 1
ATOM 2198 O O . GLY A 1 271 ? -22.294 12.568 34.721 1.00 34.34 271 GLY A O 1
ATOM 2199 N N . THR A 1 272 ? -21.749 11.455 32.856 1.00 33.78 272 THR A N 1
ATOM 2200 C CA . THR A 1 272 ? -22.630 12.205 31.957 1.00 33.78 272 THR A CA 1
ATOM 2201 C C . THR A 1 272 ? -23.294 11.197 31.026 1.00 33.78 272 THR A C 1
ATOM 2203 O O . THR A 1 272 ? -22.616 10.487 30.281 1.00 33.78 272 THR A O 1
ATOM 2206 N N . GLN A 1 273 ? -24.618 11.066 31.141 1.00 30.59 273 GLN A N 1
ATOM 2207 C CA . GLN A 1 273 ? -25.406 10.076 30.406 1.00 30.59 273 GLN A CA 1
ATOM 2208 C C . GLN A 1 273 ? -25.316 10.277 28.879 1.00 30.59 273 GLN A C 1
ATOM 2210 O O . GLN A 1 273 ? -25.245 11.417 28.416 1.00 30.59 273 GLN A O 1
ATOM 2215 N N . PRO A 1 274 ? -25.345 9.195 28.079 1.00 38.88 274 PRO A N 1
ATOM 2216 C CA . PRO A 1 274 ? -25.273 9.283 26.626 1.00 38.88 274 PRO A CA 1
ATOM 2217 C C . PRO A 1 274 ? -26.604 9.735 26.008 1.00 38.88 274 PRO A C 1
ATOM 2219 O O . PRO A 1 274 ? -27.660 9.165 26.281 1.00 38.88 274 PRO A O 1
ATOM 2222 N N . SER A 1 275 ? -26.543 10.688 25.077 1.00 37.75 275 SER A N 1
ATOM 2223 C CA . SER A 1 275 ? -27.589 10.879 24.072 1.00 37.75 275 SER A CA 1
ATOM 2224 C C . SER A 1 275 ? -27.525 9.717 23.076 1.00 37.75 275 SER A C 1
ATOM 2226 O O . SER A 1 275 ? -26.626 9.667 22.235 1.00 37.75 275 SER A O 1
ATOM 2228 N N . LYS A 1 276 ? -28.452 8.758 23.188 1.00 33.84 276 LYS A N 1
ATOM 2229 C CA . LYS A 1 276 ? -28.644 7.707 22.178 1.00 33.84 276 LYS A CA 1
ATOM 2230 C C . LYS A 1 276 ? -28.947 8.367 20.831 1.00 33.84 276 LYS A C 1
ATOM 2232 O O . LYS A 1 276 ? -29.922 9.108 20.720 1.00 33.84 276 LYS A O 1
ATOM 2237 N N . VAL A 1 277 ? -28.135 8.095 19.812 1.00 43.75 277 VAL A N 1
ATOM 2238 C CA . VAL A 1 277 ? -28.498 8.432 18.432 1.00 43.75 277 VAL A CA 1
ATOM 2239 C C . VAL A 1 277 ? -29.567 7.427 18.014 1.00 43.75 277 VAL A C 1
ATOM 2241 O O . VAL A 1 277 ? -29.281 6.248 17.830 1.00 43.75 277 VAL A O 1
ATOM 2244 N N . SER A 1 278 ? -30.817 7.890 17.972 1.00 34.31 278 SER A N 1
ATOM 2245 C CA . SER A 1 278 ? -31.960 7.116 17.488 1.00 34.31 278 SER A CA 1
ATOM 2246 C C . SER A 1 278 ? -31.717 6.707 16.040 1.00 34.31 278 SER A C 1
ATOM 2248 O O . SER A 1 278 ? -31.441 7.565 15.202 1.00 34.31 278 SER A O 1
ATOM 2250 N N . GLU A 1 279 ? -31.863 5.417 15.741 1.00 38.09 279 GLU A N 1
ATOM 2251 C CA . GLU A 1 279 ? -32.042 4.940 14.373 1.00 38.09 279 GLU A CA 1
ATOM 2252 C C . GLU A 1 279 ? -33.227 5.688 13.748 1.00 38.09 279 GLU A C 1
ATOM 2254 O O . GLU A 1 279 ? -34.349 5.632 14.251 1.00 38.09 279 GLU A O 1
ATOM 2259 N N . THR A 1 280 ? -32.976 6.422 12.668 1.00 33.72 280 THR A N 1
ATOM 2260 C CA . THR A 1 280 ? -34.021 6.819 11.724 1.00 33.72 280 THR A CA 1
ATOM 2261 C C . THR A 1 280 ? -33.702 6.162 10.395 1.00 33.72 280 THR A C 1
ATOM 2263 O O . THR A 1 280 ? -32.648 6.428 9.812 1.00 33.72 280 THR A O 1
ATOM 2266 N N . VAL A 1 281 ? -34.627 5.266 10.045 1.00 33.12 281 VAL A N 1
ATOM 2267 C CA . VAL A 1 281 ? -34.822 4.471 8.824 1.00 33.12 281 VAL A CA 1
ATOM 2268 C C . VAL A 1 281 ? -34.388 5.179 7.544 1.00 33.12 281 VAL A C 1
ATOM 2270 O O . VAL A 1 281 ? -34.700 6.382 7.401 1.00 33.12 281 VAL A O 1
#

InterPro domains:
  IPR007568 RTA-like protein [PF04479] (25-214)
  IPR007568 RTA-like protein [PTHR31465] (26-234)

pLDDT: mean 74.61, std 16.64, range [30.59, 94.25]

Sequence (281 aa):
MTISTSLLQVFVSLMLRRKLHLDAAICVLTIVSPLLELQNYRILGRILYYVPYHSPIHPGRVLTTFGFISAIVEALNGWGASYSANQSLTDSEIEAGHALIKTSLLLQIIVAVLFITLAVTFHRRCAANGIDNERLTSSLWTLYVSMVLILSRTIYRIVEYFSVAELRYGKDFDPATINPVVRYEWYFYVFEAAVMLINLVMFNIRHPRRYLPRNNKIYLSPDGTTEIEGPGYKDPRKLWQTLVDPFDIRGLINGRGRQNEEFWQIRDGQGTQPSKVSETV